Protein AF-A0A9X8DKP3-F1 (afdb_monomer_lite)

Sequence (264 aa):
CVELQYIKSLLVYATPLSSDSGECSPSSCVVLAKSFVLTCKKQCVKAEKLLKQGPKAYKSMARFPKSAVKVINALSPLIERDIADVSDSLTCVHSSLRPLSLSSGHGKRMTLPLSQWKKLFPYFPKPVYGLGLRAVECERCVVTAEEDADAINLQKTHRLLTHASTSTLLDLVHRKHHYPPALFSPEISTFYLVPLKWTKVWRAYTKSKHHLPPGPIVNGALLCARHKRPVVPTSVGLFLSGASTSLTHFAGSIPGHSITYERT

Radius of gyration: 31.42 Å; chains: 1; bounding box: 65×56×83 Å

Organism: Aphanomyces astaci (NCBI:txid112090)

Foldseek 3Di:
DVVLVLLLVLLVQKAFDDPPPPDPQLQWKFKFWQQQSVQSNVLSVVVVVVVVVDVVVVVVQVVPVVCVVVPVVVVVCSQPPRRAQRCPLQDDPVRAGADQVPADDRNTMIMGTPVSVVVCCVSRVDATDSGNDPNDHDPVNVVVVVVVVVVLVVVLVVLLCVQCVDPVSSVCLPDPDNDDPDDPDPPDLDDDDADPVLSVQQSCVSVDSDPDHDDDGPCQNQADPPPRHGDDDVLNVCCSVVVDVDSQPDPDDDVPDDDDDDDD

InterPro domains:
  IPR035927 DUSP-like superfamily [SSF143791] (189-227)

Structure (mmCIF, N/CA/C/O backbone):
data_AF-A0A9X8DKP3-F1
#
_entry.id   AF-A0A9X8DKP3-F1
#
loop_
_atom_site.group_PDB
_atom_site.id
_atom_site.type_symbol
_atom_site.label_atom_id
_atom_site.label_alt_id
_atom_site.label_comp_id
_atom_site.label_asym_id
_atom_site.label_entity_id
_atom_site.label_seq_id
_atom_site.pdbx_PDB_ins_code
_atom_site.Cartn_x
_atom_site.Cartn_y
_atom_site.Cartn_z
_atom_site.occupancy
_atom_site.B_iso_or_equiv
_atom_site.auth_seq_id
_atom_site.auth_comp_id
_atom_site.auth_asym_id
_atom_site.auth_atom_id
_atom_site.pdbx_PDB_model_num
ATOM 1 N N . CYS A 1 1 ? -25.355 -3.701 25.265 1.00 60.25 1 CYS A N 1
ATOM 2 C CA . CYS A 1 1 ? -25.090 -3.184 23.896 1.00 60.25 1 CYS A CA 1
ATOM 3 C C . CYS A 1 1 ? -24.849 -1.672 23.837 1.00 60.25 1 CYS A C 1
ATOM 5 O O . CYS A 1 1 ? -24.251 -1.215 22.870 1.00 60.25 1 CYS A O 1
ATOM 7 N N . VAL A 1 2 ? -25.241 -0.913 24.869 1.00 66.19 2 VAL A N 1
ATOM 8 C CA . VAL A 1 2 ? -24.799 0.481 25.069 1.00 66.19 2 VAL A CA 1
ATOM 9 C C . VAL A 1 2 ? -23.269 0.586 25.004 1.00 66.19 2 VAL A C 1
ATOM 11 O O . VAL A 1 2 ? -22.742 1.463 24.337 1.00 66.19 2 VAL A O 1
ATOM 14 N N . GLU A 1 3 ? -22.554 -0.387 25.574 1.00 72.44 3 GLU A N 1
ATOM 15 C CA . GLU A 1 3 ? -21.085 -0.454 25.538 1.00 72.44 3 GLU A CA 1
ATOM 16 C C . GLU A 1 3 ? -20.501 -0.578 24.123 1.00 72.44 3 GLU A C 1
ATOM 18 O O . GLU A 1 3 ? -19.516 0.076 23.805 1.00 72.44 3 GLU A O 1
ATOM 23 N N . LEU A 1 4 ? -21.124 -1.352 23.228 1.00 73.38 4 LEU A N 1
ATOM 24 C CA . LEU A 1 4 ? -20.655 -1.475 21.841 1.00 73.38 4 LEU A CA 1
ATOM 25 C C . LEU A 1 4 ? -20.909 -0.192 21.040 1.00 73.38 4 LEU A C 1
ATOM 27 O O . LEU A 1 4 ? -20.082 0.197 20.219 1.00 73.38 4 LEU A O 1
ATOM 31 N N . GLN A 1 5 ? -22.019 0.502 21.301 1.00 73.31 5 GLN A N 1
ATOM 32 C CA . GLN A 1 5 ? -22.260 1.833 20.735 1.00 73.31 5 GLN A CA 1
ATOM 33 C C . GLN A 1 5 ? -21.271 2.862 21.289 1.00 73.31 5 GLN A C 1
ATOM 35 O O . GLN A 1 5 ? -20.763 3.693 20.536 1.00 73.31 5 GLN A O 1
ATOM 40 N N . TYR A 1 6 ? -20.938 2.758 22.575 1.00 80.56 6 TYR A N 1
ATOM 41 C CA . TYR A 1 6 ? -19.936 3.590 23.220 1.00 80.56 6 TYR A CA 1
ATOM 42 C C . TYR A 1 6 ? -18.548 3.373 22.600 1.00 80.56 6 TYR A C 1
ATOM 44 O O . TYR A 1 6 ? -17.964 4.326 22.086 1.00 80.56 6 TYR A O 1
ATOM 52 N N . ILE A 1 7 ? -18.073 2.126 22.498 1.00 85.12 7 ILE A N 1
ATOM 53 C CA . ILE A 1 7 ? -16.813 1.767 21.819 1.00 85.12 7 ILE A CA 1
ATOM 54 C C . ILE A 1 7 ? -16.809 2.270 20.372 1.00 85.12 7 ILE A C 1
ATOM 56 O O . ILE A 1 7 ? -15.845 2.897 19.933 1.00 85.12 7 ILE A O 1
ATOM 60 N N . LYS A 1 8 ? -17.901 2.057 19.626 1.00 85.12 8 LYS A N 1
ATOM 61 C CA . LYS A 1 8 ? -18.037 2.555 18.251 1.00 85.12 8 LYS A CA 1
ATOM 62 C C . LYS A 1 8 ? -17.883 4.073 18.188 1.00 85.12 8 LYS A C 1
ATOM 64 O O . LYS A 1 8 ? -17.169 4.544 17.307 1.00 85.12 8 LYS A O 1
ATOM 69 N N . SER A 1 9 ? -18.506 4.813 19.108 1.00 88.38 9 SER A N 1
ATOM 70 C CA . SER A 1 9 ? -18.416 6.278 19.170 1.00 88.38 9 SER A CA 1
ATOM 71 C C . SER A 1 9 ? -16.991 6.763 19.461 1.00 88.38 9 SER A C 1
ATOM 73 O O . SER A 1 9 ? -16.520 7.697 18.818 1.00 88.38 9 SER A O 1
ATOM 75 N N . LEU A 1 10 ? -16.252 6.065 20.329 1.00 90.00 10 LEU A N 1
ATOM 76 C CA . LEU A 1 10 ? -14.847 6.360 20.620 1.00 90.00 10 LEU A CA 1
ATOM 77 C C . LEU A 1 10 ? -13.945 6.089 19.406 1.00 90.00 10 LEU A C 1
ATOM 79 O O . LEU A 1 10 ? -13.070 6.891 19.090 1.00 90.00 10 LEU A O 1
ATOM 83 N N . LEU A 1 11 ? -14.193 5.007 18.664 1.00 89.69 11 LEU A N 1
ATOM 84 C CA . LEU A 1 11 ? -13.421 4.649 17.467 1.00 89.69 11 LEU A CA 1
ATOM 85 C C . LEU A 1 11 ? -13.711 5.541 16.244 1.00 89.69 11 LEU A C 1
ATOM 87 O O . LEU A 1 11 ? -13.022 5.419 15.225 1.00 89.69 11 LEU A O 1
ATOM 91 N N . VAL A 1 12 ? -14.718 6.423 16.285 1.00 90.88 12 VAL A N 1
ATOM 92 C CA . VAL A 1 12 ? -14.933 7.437 15.231 1.00 90.88 12 VAL A CA 1
ATOM 93 C C . VAL A 1 12 ? -13.770 8.426 15.186 1.00 90.88 12 VAL A C 1
ATOM 95 O O . VAL A 1 12 ? -13.380 8.830 14.097 1.00 90.88 12 VAL A O 1
ATOM 98 N N . TYR A 1 13 ? -13.159 8.721 16.334 1.00 90.44 13 TYR A N 1
ATOM 99 C CA . TYR A 1 13 ? -12.009 9.621 16.444 1.00 90.44 13 TYR A CA 1
ATOM 100 C C . TYR A 1 13 ? -10.691 9.008 15.952 1.00 90.44 13 TYR A C 1
ATOM 102 O O . TYR A 1 13 ? -9.661 9.672 16.005 1.00 90.44 13 TYR A O 1
ATOM 110 N N . ALA A 1 14 ? -10.697 7.748 15.504 1.00 90.81 14 ALA A N 1
ATOM 111 C CA . ALA A 1 14 ? -9.509 7.122 14.948 1.00 90.81 14 ALA A CA 1
ATOM 112 C C . ALA A 1 14 ? -9.230 7.654 13.534 1.00 90.81 14 ALA A C 1
ATOM 114 O O . ALA A 1 14 ? -10.032 7.437 12.619 1.00 90.81 14 ALA A O 1
ATOM 115 N N . THR A 1 15 ? -8.074 8.281 13.340 1.00 90.44 15 THR A N 1
ATOM 116 C CA . THR A 1 15 ? -7.652 8.887 12.068 1.00 90.44 15 THR A CA 1
ATOM 117 C C . THR A 1 15 ? -6.504 8.106 11.426 1.00 90.44 15 THR A C 1
ATOM 119 O O . THR A 1 15 ? -5.637 7.621 12.148 1.00 90.44 15 THR A O 1
ATOM 122 N N . PRO A 1 16 ? -6.462 7.939 10.091 1.00 88.56 16 PRO A N 1
ATOM 123 C CA . PRO A 1 16 ? -5.304 7.345 9.426 1.00 88.56 16 PRO A CA 1
ATOM 124 C C . PRO A 1 16 ? -4.048 8.183 9.671 1.00 88.56 16 PRO A C 1
ATOM 126 O O . PRO A 1 16 ? -4.096 9.400 9.520 1.00 88.56 16 PRO A O 1
ATOM 129 N N . LEU A 1 17 ? -2.933 7.534 10.007 1.00 83.50 17 LEU A N 1
ATOM 130 C CA . LEU A 1 17 ? -1.639 8.208 10.077 1.00 83.50 17 LEU A CA 1
ATOM 131 C C . LEU A 1 17 ? -1.048 8.286 8.663 1.00 83.50 17 LEU A C 1
ATOM 133 O O . LEU A 1 17 ? -0.869 7.254 8.010 1.00 83.50 17 LEU A O 1
ATOM 137 N N . SER A 1 18 ? -0.788 9.498 8.182 1.00 70.56 18 SER A N 1
ATOM 138 C CA . SER A 1 18 ? -0.123 9.755 6.899 1.00 70.56 18 SER A CA 1
ATOM 139 C C . SER A 1 18 ? 1.385 9.912 7.078 1.00 70.56 18 SER A C 1
ATOM 141 O O . SER A 1 18 ? 1.848 10.288 8.148 1.00 70.56 18 SER A O 1
ATOM 143 N N . SER A 1 19 ? 2.154 9.662 6.019 1.00 59.22 19 SER A N 1
ATOM 144 C CA . SER A 1 19 ? 3.609 9.873 6.020 1.00 59.22 19 SER A CA 1
ATOM 145 C C . SER A 1 19 ? 4.010 11.333 6.258 1.00 59.22 19 SER A C 1
ATOM 147 O O . SER A 1 19 ? 5.078 11.573 6.802 1.00 59.22 19 SER A O 1
ATOM 149 N N . ASP A 1 20 ? 3.128 12.281 5.924 1.00 51.22 20 ASP A N 1
ATOM 150 C CA . ASP A 1 20 ? 3.372 13.726 6.060 1.00 51.22 20 ASP A CA 1
ATOM 151 C C . ASP A 1 20 ? 2.885 14.308 7.396 1.00 51.22 20 ASP A C 1
ATOM 153 O O . ASP A 1 20 ? 3.129 15.474 7.704 1.00 51.22 20 ASP A O 1
ATOM 157 N N . SER A 1 21 ? 2.166 13.523 8.204 1.00 50.25 21 SER A N 1
ATOM 158 C CA . SER A 1 21 ? 1.746 13.974 9.530 1.00 50.25 21 SER A CA 1
ATOM 159 C C . SER A 1 21 ? 2.888 13.723 10.500 1.00 50.25 21 SER A C 1
ATOM 161 O O . SER A 1 21 ? 3.162 12.566 10.823 1.00 50.25 21 SER A O 1
ATOM 163 N N . GLY A 1 22 ? 3.536 14.814 10.921 1.00 49.78 22 GLY A N 1
ATOM 164 C CA . GLY A 1 22 ? 4.603 14.824 11.917 1.00 49.78 22 GLY A CA 1
ATOM 165 C C . GLY A 1 22 ? 4.298 13.910 13.100 1.00 49.78 22 GLY A C 1
ATOM 166 O O . GLY A 1 22 ? 3.136 13.716 13.470 1.00 49.78 22 GLY A O 1
ATOM 167 N N . GLU A 1 23 ? 5.365 13.311 13.626 1.00 53.41 23 GLU A N 1
ATOM 168 C CA . GLU A 1 23 ? 5.363 12.294 14.674 1.00 53.41 23 GLU A CA 1
ATOM 169 C C . GLU A 1 23 ? 4.221 12.488 15.677 1.00 53.41 23 GLU A C 1
ATOM 171 O O . GLU A 1 23 ? 4.062 13.548 16.287 1.00 53.41 23 GLU A O 1
ATOM 176 N N . CYS A 1 24 ? 3.397 11.450 15.837 1.00 54.47 24 CYS A N 1
ATOM 177 C CA . CYS A 1 24 ? 2.331 11.470 16.825 1.00 54.47 24 CYS A CA 1
ATOM 178 C C . CYS A 1 24 ? 2.991 11.584 18.201 1.00 54.47 24 CYS A C 1
ATOM 180 O O . CYS A 1 24 ? 3.587 10.617 18.680 1.00 54.47 24 CYS A O 1
ATOM 182 N N . SER A 1 25 ? 2.939 12.778 18.798 1.00 60.28 25 SER A N 1
ATOM 183 C CA . SER A 1 25 ? 3.563 13.014 20.094 1.00 60.28 25 SER A CA 1
ATOM 184 C C . SER A 1 25 ? 3.013 11.999 21.103 1.00 60.28 25 SER A C 1
ATOM 186 O O . SER A 1 25 ? 1.789 11.895 21.258 1.00 60.28 25 SER A O 1
ATOM 188 N N . PRO A 1 26 ? 3.878 11.249 21.810 1.00 60.34 26 PRO A N 1
ATOM 189 C CA . PRO A 1 26 ? 3.448 10.191 22.724 1.00 60.34 26 PRO A CA 1
ATOM 190 C C . PRO A 1 26 ? 2.578 10.716 23.879 1.00 60.34 26 PRO A C 1
ATOM 192 O O . PRO A 1 26 ? 1.926 9.943 24.571 1.00 60.34 26 PRO A O 1
ATOM 195 N N . SER A 1 27 ? 2.521 12.035 24.093 1.00 65.38 27 SER A N 1
ATOM 196 C CA . SER A 1 27 ? 1.677 12.657 25.114 1.00 65.38 27 SER A CA 1
ATOM 197 C C . SER A 1 27 ? 0.230 12.929 24.675 1.00 65.38 27 SER A C 1
ATOM 199 O O . SER A 1 27 ? -0.610 13.196 25.537 1.00 65.38 27 SER A O 1
ATOM 201 N N . SER A 1 28 ? -0.105 12.853 23.380 1.00 80.00 28 SER A N 1
ATOM 202 C CA . SER A 1 28 ? -1.425 13.269 22.868 1.00 80.00 28 SER A CA 1
ATOM 203 C C . SER A 1 28 ? -2.245 12.152 22.213 1.00 80.00 28 SER A C 1
ATOM 205 O O . SER A 1 28 ? -3.479 12.243 22.166 1.00 80.00 28 SER A O 1
ATOM 207 N N . CYS A 1 29 ? -1.609 11.072 21.758 1.00 87.06 29 CYS A N 1
ATOM 208 C CA . CYS A 1 29 ? -2.248 10.027 20.960 1.00 87.06 29 CYS A CA 1
ATOM 209 C C . CYS A 1 29 ? -1.628 8.639 21.170 1.00 87.06 29 CYS A C 1
ATOM 211 O O . CYS A 1 29 ? -0.482 8.495 21.586 1.00 87.06 29 CYS A O 1
ATOM 213 N N . VAL A 1 30 ? -2.397 7.608 20.820 1.00 89.25 30 VAL A N 1
ATOM 214 C CA . VAL A 1 30 ? -1.927 6.222 20.702 1.00 89.25 30 VAL A CA 1
ATOM 215 C C . VAL A 1 30 ? -1.986 5.760 19.252 1.00 89.25 30 VAL A C 1
ATOM 217 O O . VAL A 1 30 ? -2.840 6.208 18.482 1.00 89.25 30 VAL A O 1
ATOM 220 N N . VAL A 1 31 ? -1.093 4.845 18.888 1.00 89.19 31 VAL A N 1
ATOM 221 C CA . VAL A 1 31 ? -1.012 4.232 17.560 1.00 89.19 31 VAL A CA 1
ATOM 222 C C . VAL A 1 31 ? -1.651 2.847 17.604 1.00 89.19 31 VAL A C 1
ATOM 224 O O . VAL A 1 31 ? -1.328 2.023 18.455 1.00 89.19 31 VAL A O 1
ATOM 227 N N . LEU A 1 32 ? -2.559 2.599 16.663 1.00 88.44 32 LEU A N 1
ATOM 228 C CA . LEU A 1 32 ? -3.380 1.397 16.567 1.00 88.44 32 LEU A CA 1
ATOM 229 C C . LEU A 1 32 ? -3.293 0.800 15.162 1.00 88.44 32 LEU A C 1
ATOM 231 O O . LEU A 1 32 ? -3.134 1.518 14.167 1.00 88.44 32 LEU A O 1
ATOM 235 N N . ALA A 1 33 ? -3.466 -0.515 15.062 1.00 88.62 33 ALA A N 1
ATOM 236 C CA . ALA A 1 33 ? -3.603 -1.172 13.773 1.00 88.62 33 ALA A CA 1
ATOM 237 C C . ALA A 1 33 ? -4.912 -0.755 13.089 1.00 88.62 33 ALA A C 1
ATOM 239 O O . ALA A 1 33 ? -5.984 -0.724 13.704 1.00 88.62 33 ALA A O 1
ATOM 240 N N . LYS A 1 34 ? -4.873 -0.492 11.778 1.00 89.25 34 LYS A N 1
ATOM 241 C CA . LYS A 1 34 ? -6.103 -0.275 11.003 1.00 89.25 34 LYS A CA 1
ATOM 242 C C . LYS A 1 34 ? -7.017 -1.501 11.057 1.00 89.25 34 LYS A C 1
ATOM 244 O O . LYS A 1 34 ? -8.236 -1.342 11.128 1.00 89.25 34 LYS A O 1
ATOM 249 N N . SER A 1 35 ? -6.450 -2.709 11.045 1.00 87.12 35 SER A N 1
ATOM 250 C CA . SER A 1 35 ? -7.180 -3.970 11.235 1.00 87.12 35 SER A CA 1
ATOM 251 C C . SER A 1 35 ? -7.984 -3.986 12.535 1.00 87.12 35 SER A C 1
ATOM 253 O O . SER A 1 35 ? -9.178 -4.282 12.480 1.00 87.12 35 SER A O 1
ATOM 255 N N . PHE A 1 36 ? -7.382 -3.601 13.663 1.00 88.44 36 PHE A N 1
ATOM 256 C CA . PHE A 1 36 ? -8.055 -3.504 14.960 1.00 88.44 36 PHE A CA 1
ATOM 257 C C . PHE A 1 36 ? -9.268 -2.572 14.884 1.00 88.44 36 PHE A C 1
ATOM 259 O O . PHE A 1 36 ? -10.400 -2.998 15.118 1.00 88.44 36 PHE A O 1
ATOM 266 N N . VAL A 1 37 ? -9.066 -1.321 14.450 1.00 88.88 37 VAL A N 1
ATOM 267 C CA . VAL A 1 37 ? -10.141 -0.312 14.389 1.00 88.88 37 VAL A CA 1
ATOM 268 C C . VAL A 1 37 ? -11.292 -0.776 13.492 1.00 88.88 37 VAL A C 1
ATOM 270 O O . VAL A 1 37 ? -12.464 -0.668 13.864 1.00 88.88 37 VAL A O 1
ATOM 273 N N . LEU A 1 38 ? -10.976 -1.301 12.304 1.00 88.56 38 LEU A N 1
ATOM 274 C CA . LEU A 1 38 ? -11.988 -1.774 11.361 1.00 88.56 38 LEU A CA 1
ATOM 275 C C . LEU A 1 38 ? -12.744 -2.987 11.891 1.00 88.56 38 LEU A C 1
ATOM 277 O O . LEU A 1 38 ? -13.961 -3.075 11.717 1.00 88.56 38 LEU A O 1
ATOM 281 N N . THR A 1 39 ? -12.046 -3.910 12.544 1.00 85.69 39 THR A N 1
ATOM 282 C CA . THR A 1 39 ? -12.669 -5.130 13.044 1.00 85.69 39 THR A CA 1
ATOM 283 C C . THR A 1 39 ? -13.557 -4.835 14.243 1.00 85.69 39 THR A C 1
ATOM 285 O O . THR A 1 39 ? -14.709 -5.268 14.246 1.00 85.69 39 THR A O 1
ATOM 288 N N . CYS A 1 40 ? -13.121 -3.975 15.168 1.00 84.62 40 CYS A N 1
ATOM 289 C CA . CYS A 1 40 ? -13.966 -3.457 16.244 1.00 84.62 40 CYS A CA 1
ATOM 290 C C . CYS A 1 40 ? -15.226 -2.768 15.702 1.00 84.62 40 CYS A C 1
ATOM 292 O O . CYS A 1 40 ? -16.341 -3.104 16.108 1.00 84.62 40 CYS A O 1
ATOM 294 N N . LYS A 1 41 ? -15.091 -1.865 14.716 1.00 87.06 41 LYS A N 1
ATOM 295 C CA . LYS A 1 41 ? -16.248 -1.214 14.070 1.00 87.06 41 LYS A CA 1
ATOM 296 C C . LYS A 1 41 ? -17.190 -2.236 13.425 1.00 87.06 41 LYS A C 1
ATOM 298 O O . LYS A 1 41 ? -18.407 -2.131 13.581 1.00 87.06 41 LYS A O 1
ATOM 303 N N . LYS A 1 42 ? -16.650 -3.248 12.738 1.00 85.75 42 LYS A N 1
ATOM 304 C CA . LYS A 1 42 ? -17.432 -4.327 12.113 1.00 85.75 42 LYS A CA 1
ATOM 305 C C . LYS A 1 42 ? -18.209 -5.139 13.150 1.00 85.75 42 LYS A C 1
ATOM 307 O O . LYS A 1 42 ? -19.377 -5.441 12.911 1.00 85.75 42 LYS A O 1
ATOM 312 N N . GLN A 1 43 ? -17.597 -5.462 14.288 1.00 78.75 43 GLN A N 1
ATOM 313 C CA . GLN A 1 43 ? -18.269 -6.179 15.374 1.00 78.75 43 GLN A CA 1
ATOM 314 C C . GLN A 1 43 ? -19.376 -5.336 16.019 1.00 78.75 43 GLN A C 1
ATOM 316 O O . GLN A 1 43 ? -20.485 -5.837 16.207 1.00 78.75 43 GLN A O 1
ATOM 321 N N . CYS A 1 44 ? -19.149 -4.035 16.226 1.00 81.56 44 CYS A N 1
ATOM 322 C CA . CYS A 1 44 ? -20.193 -3.124 16.705 1.00 81.56 44 CYS A CA 1
ATOM 323 C C . CYS A 1 44 ? -21.403 -3.092 15.751 1.00 81.56 44 CYS A C 1
ATOM 325 O O . CYS A 1 44 ? -22.547 -3.197 16.187 1.00 81.56 44 CYS A O 1
ATOM 327 N N . VAL A 1 45 ? -21.166 -3.022 14.435 1.00 82.25 45 VAL A N 1
ATOM 328 C CA . VAL A 1 45 ? -22.239 -3.042 13.421 1.00 82.25 45 VAL A CA 1
ATOM 329 C C . VAL A 1 45 ? -22.980 -4.383 13.389 1.00 82.25 45 VAL A C 1
ATOM 331 O O . VAL A 1 45 ? -24.202 -4.404 13.243 1.00 82.25 45 VAL A O 1
ATOM 334 N N . LYS A 1 46 ? -22.274 -5.514 13.520 1.00 77.06 46 LYS A N 1
ATOM 335 C CA . LYS A 1 46 ? -22.911 -6.840 13.609 1.00 77.06 46 LYS A CA 1
ATOM 336 C C . LYS A 1 46 ? -23.832 -6.927 14.828 1.00 77.06 46 LYS A C 1
ATOM 338 O O . LYS A 1 46 ? -24.976 -7.351 14.684 1.00 77.06 46 LYS A O 1
ATOM 343 N N . ALA A 1 47 ? -23.364 -6.482 15.993 1.00 72.44 47 ALA A N 1
ATOM 344 C CA . ALA A 1 47 ? -24.161 -6.480 17.214 1.00 72.44 47 ALA A CA 1
ATOM 345 C C . ALA A 1 47 ? -25.399 -5.573 17.103 1.00 72.44 47 ALA A C 1
ATOM 347 O O . ALA A 1 47 ? -26.495 -5.988 17.471 1.00 72.44 47 ALA A O 1
ATOM 348 N N . GLU A 1 48 ? -25.263 -4.378 16.514 1.00 75.69 48 GLU A N 1
ATOM 349 C CA . GLU A 1 48 ? -26.402 -3.490 16.232 1.00 75.69 48 GLU A CA 1
ATOM 350 C C . GLU A 1 48 ? -27.447 -4.158 15.326 1.00 75.69 48 GLU A C 1
ATOM 352 O O . GLU A 1 48 ? -28.648 -4.041 15.574 1.00 75.69 48 GLU A O 1
ATOM 357 N N . LYS A 1 49 ? -27.013 -4.872 14.278 1.00 76.50 49 LYS A N 1
ATOM 358 C CA . LYS A 1 49 ? -27.924 -5.604 13.383 1.00 76.50 49 LYS A CA 1
ATOM 359 C C . LYS A 1 49 ? -28.676 -6.709 14.121 1.00 76.50 49 LYS A C 1
ATOM 361 O O . LYS A 1 49 ? -29.885 -6.822 13.940 1.00 76.50 49 LYS A O 1
ATOM 366 N N . LEU A 1 50 ? -27.984 -7.479 14.961 1.00 68.75 50 LEU A N 1
ATOM 367 C CA . LEU A 1 50 ? -28.601 -8.538 15.764 1.00 68.75 50 LEU A CA 1
ATOM 368 C C . LEU A 1 50 ? -29.643 -7.978 16.737 1.00 68.75 50 LEU A C 1
ATOM 370 O O . LEU A 1 50 ? -30.728 -8.538 16.860 1.00 68.75 50 LEU A O 1
ATOM 374 N N . LEU A 1 51 ? -29.366 -6.837 17.373 1.00 67.12 51 LEU A N 1
ATOM 375 C CA . LEU A 1 51 ? -30.345 -6.196 18.248 1.00 67.12 51 LEU A CA 1
ATOM 376 C C . LEU A 1 51 ? -31.591 -5.704 17.511 1.00 67.12 51 LEU A C 1
ATOM 378 O O . LEU A 1 51 ? -32.702 -5.866 18.013 1.00 67.12 51 LEU A O 1
ATOM 382 N N . LYS A 1 52 ? -31.421 -5.108 16.324 1.00 71.31 52 LYS A N 1
ATOM 383 C CA . LYS A 1 52 ? -32.539 -4.583 15.523 1.00 71.31 52 LYS A CA 1
ATOM 384 C C . LYS A 1 52 ? -33.510 -5.670 15.057 1.00 71.31 52 LYS A C 1
ATOM 386 O O . LYS A 1 52 ? -34.673 -5.371 14.819 1.00 71.31 52 LYS A O 1
ATOM 391 N N . GLN A 1 53 ? -33.061 -6.922 14.956 1.00 68.25 53 GLN A N 1
ATOM 392 C CA . GLN A 1 53 ? -33.920 -8.065 14.621 1.00 68.25 53 GLN A CA 1
ATOM 393 C C . GLN A 1 53 ? -34.894 -8.441 15.759 1.00 68.25 53 GLN A C 1
ATOM 395 O O . GLN A 1 53 ? -35.865 -9.167 15.535 1.00 68.25 53 GLN A O 1
ATOM 400 N N . GLY A 1 54 ? -34.682 -7.904 16.966 1.00 61.56 54 GLY A N 1
ATOM 401 C CA . GLY A 1 54 ? -35.590 -8.009 18.103 1.00 61.56 54 GLY A CA 1
ATOM 402 C C . GLY A 1 54 ? -35.720 -9.419 18.709 1.00 61.56 54 GLY A C 1
ATOM 403 O O . GLY A 1 54 ? -35.187 -10.406 18.194 1.00 61.56 54 GLY A O 1
ATOM 404 N N . PRO A 1 55 ? -36.481 -9.561 19.813 1.00 61.72 55 PRO A N 1
ATOM 405 C CA . PRO A 1 55 ? -36.615 -10.828 20.541 1.00 61.72 55 PRO A CA 1
ATOM 406 C C . PRO A 1 55 ? -37.292 -11.950 19.738 1.00 61.72 55 PRO A C 1
ATOM 408 O O . PRO A 1 55 ? -37.095 -13.130 20.027 1.00 61.72 55 PRO A O 1
ATOM 411 N N . LYS A 1 56 ? -38.114 -11.607 18.734 1.00 56.75 56 LYS A N 1
ATOM 412 C CA . LYS A 1 56 ? -38.856 -12.581 17.913 1.00 56.75 56 LYS A CA 1
ATOM 413 C C . LYS A 1 56 ? -37.937 -13.357 16.960 1.00 56.75 56 LYS A C 1
ATOM 415 O O . LYS A 1 56 ? -38.092 -14.572 16.852 1.00 56.75 56 LYS A O 1
ATOM 420 N N . ALA A 1 57 ? -36.945 -12.702 16.351 1.00 57.19 57 ALA A N 1
ATOM 421 C CA . ALA A 1 57 ? -35.933 -13.376 15.534 1.00 57.19 57 ALA A CA 1
ATOM 422 C C . ALA A 1 57 ? -35.062 -14.314 16.389 1.00 57.19 57 ALA A C 1
ATOM 424 O O . ALA A 1 57 ? -34.852 -15.471 16.022 1.00 57.19 57 ALA A O 1
ATOM 425 N N . TYR A 1 58 ? -34.678 -13.864 17.588 1.00 53.97 58 TYR A N 1
ATOM 426 C CA . TYR A 1 58 ? -33.934 -14.660 18.570 1.00 53.97 58 TYR A CA 1
ATOM 427 C C . TYR A 1 58 ? -34.702 -15.920 19.016 1.00 53.97 58 TYR A C 1
ATOM 429 O O . TYR A 1 58 ? -34.161 -17.025 19.002 1.00 53.97 58 TYR A O 1
ATOM 437 N N . LYS A 1 59 ? -35.999 -15.784 19.339 1.00 52.88 59 LYS A N 1
ATOM 438 C CA . LYS A 1 59 ? -36.879 -16.917 19.688 1.00 52.88 59 LYS A CA 1
ATOM 439 C C . LYS A 1 59 ? -37.088 -17.896 18.523 1.00 52.88 59 LYS A C 1
ATOM 441 O O . LYS A 1 59 ? -37.208 -19.093 18.768 1.00 52.88 59 LYS A O 1
ATOM 446 N N . SER A 1 60 ? -37.105 -17.420 17.273 1.00 53.91 60 SER A N 1
ATOM 447 C CA . SER A 1 60 ? -37.209 -18.290 16.088 1.00 53.91 60 SER A CA 1
ATOM 448 C C . SER A 1 60 ? -35.949 -19.138 15.867 1.00 53.91 60 SER A C 1
ATOM 450 O O . SER A 1 60 ? -36.055 -20.314 15.536 1.00 53.91 60 SER A O 1
ATOM 452 N N . MET A 1 61 ? -34.765 -18.586 16.151 1.00 50.12 61 MET A N 1
ATOM 453 C CA . MET A 1 61 ? -33.480 -19.288 16.048 1.00 50.12 61 MET A CA 1
ATOM 454 C C . MET A 1 61 ? -33.245 -20.292 17.188 1.00 50.12 61 MET A C 1
ATOM 456 O O . MET A 1 61 ? -32.549 -21.288 16.994 1.00 50.12 61 MET A O 1
ATOM 460 N N . ALA A 1 62 ? -33.839 -20.054 18.362 1.00 51.38 62 ALA A N 1
ATOM 461 C CA . ALA A 1 62 ? -33.775 -20.955 19.514 1.00 51.38 62 ALA A CA 1
ATOM 462 C C . ALA A 1 62 ? -34.656 -22.214 19.361 1.00 51.38 62 ALA A C 1
ATOM 464 O O . ALA A 1 62 ? -34.337 -23.249 19.938 1.00 51.38 62 ALA A O 1
ATOM 465 N N . ARG A 1 63 ? -35.735 -22.156 18.561 1.00 48.88 63 ARG A N 1
ATOM 466 C CA . ARG A 1 63 ? -36.624 -23.308 18.286 1.00 48.88 63 ARG A CA 1
ATOM 467 C C . ARG A 1 63 ? -36.018 -24.361 17.349 1.00 48.88 63 ARG A C 1
ATOM 469 O O . ARG A 1 63 ? -36.560 -25.457 17.260 1.00 48.88 63 ARG A O 1
ATOM 476 N N . PHE A 1 64 ? -34.895 -24.066 16.693 1.00 50.34 64 PHE A N 1
ATOM 477 C CA . PHE A 1 64 ? -34.141 -25.027 15.886 1.00 50.34 64 PHE A CA 1
ATOM 478 C C . PHE A 1 64 ? -32.819 -25.370 16.602 1.00 50.34 64 PHE A C 1
ATOM 480 O O . PHE A 1 64 ? -31.839 -24.629 16.500 1.00 50.34 64 PHE A O 1
ATOM 487 N N . PRO A 1 65 ? -32.748 -26.489 17.350 1.00 45.66 65 PRO A N 1
ATOM 488 C CA . PRO A 1 65 ? -31.653 -26.754 18.288 1.00 45.66 65 PRO A CA 1
ATOM 489 C C . PRO A 1 65 ? -30.282 -26.976 17.627 1.00 45.66 65 PRO A C 1
ATOM 491 O O . PRO A 1 65 ? -29.260 -26.855 18.297 1.00 45.66 65 PRO A O 1
ATOM 494 N N . LYS A 1 66 ? -30.210 -27.177 16.302 1.00 47.34 66 LYS A N 1
ATOM 495 C CA . LYS A 1 66 ? -28.929 -27.218 15.567 1.00 47.34 66 LYS A CA 1
ATOM 496 C C . LYS A 1 66 ? -28.238 -25.844 15.451 1.00 47.34 66 LYS A C 1
ATOM 498 O O . LYS A 1 66 ? -27.062 -25.789 15.100 1.00 47.34 66 LYS A O 1
ATOM 503 N N . SER A 1 67 ? -28.925 -24.738 15.769 1.00 50.22 67 SER A N 1
ATOM 504 C CA . SER A 1 67 ? -28.359 -23.377 15.784 1.00 50.22 67 SER A CA 1
ATOM 505 C C . SER A 1 67 ? -28.306 -22.714 17.161 1.00 50.22 67 SER A C 1
ATOM 507 O O . SER A 1 67 ? -27.671 -21.671 17.283 1.00 50.22 67 SER A O 1
ATOM 509 N N . ALA A 1 68 ? -28.904 -23.288 18.209 1.00 44.50 68 ALA A N 1
ATOM 510 C CA . ALA A 1 68 ? -28.925 -22.670 19.543 1.00 44.50 68 ALA A CA 1
ATOM 511 C C . ALA A 1 68 ? -27.519 -22.558 20.170 1.00 44.50 68 ALA A C 1
ATOM 513 O O . ALA A 1 68 ? -27.192 -21.538 20.779 1.00 44.50 68 ALA A O 1
ATOM 514 N N . VAL A 1 69 ? -26.636 -23.526 19.886 1.00 45.03 69 VAL A N 1
ATOM 515 C CA . VAL A 1 69 ? -25.204 -23.453 20.233 1.00 45.03 69 VAL A CA 1
ATOM 516 C C . VAL A 1 69 ? -24.527 -22.250 19.561 1.00 45.03 69 VAL A C 1
ATOM 518 O O . VAL A 1 69 ? -23.605 -21.688 20.130 1.00 45.03 69 VAL A O 1
ATOM 521 N N . LYS A 1 70 ? -25.015 -21.762 18.409 1.00 49.22 70 LYS A N 1
ATOM 522 C CA . LYS A 1 70 ? -24.460 -20.580 17.723 1.00 49.22 70 LYS A CA 1
ATOM 523 C C . LYS A 1 70 ? -24.910 -19.244 18.300 1.00 49.22 70 LYS A C 1
ATOM 525 O O . LYS A 1 70 ? -24.312 -18.257 17.919 1.00 49.22 70 LYS A O 1
ATOM 530 N N . VAL A 1 71 ? -25.929 -19.164 19.157 1.00 44.25 71 VAL A N 1
ATOM 531 C CA . VAL A 1 71 ? -26.467 -17.863 19.606 1.00 44.25 71 VAL A CA 1
ATOM 532 C C . VAL A 1 71 ? -25.809 -17.388 20.899 1.00 44.25 71 VAL A C 1
ATOM 534 O O . VAL A 1 71 ? -25.374 -16.241 20.985 1.00 44.25 71 VAL A O 1
ATOM 537 N N . ILE A 1 72 ? -25.613 -18.293 21.858 1.00 41.41 72 ILE A N 1
ATOM 538 C CA . ILE A 1 72 ? -24.734 -18.034 23.007 1.00 41.41 72 ILE A CA 1
ATOM 539 C C . ILE A 1 72 ? -23.276 -17.952 22.509 1.00 41.41 72 ILE A C 1
ATOM 541 O O . ILE A 1 72 ? 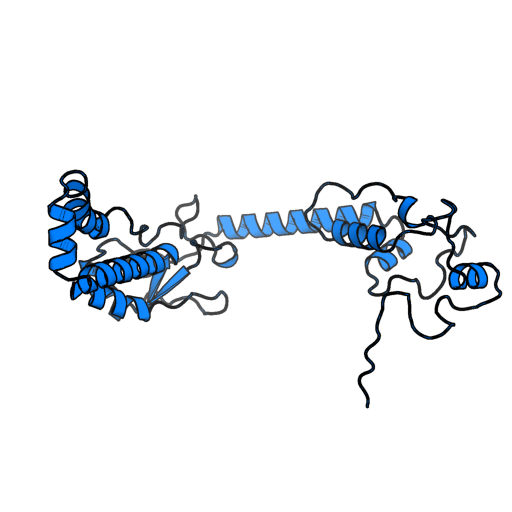-22.578 -16.992 22.833 1.00 41.41 72 ILE A O 1
ATOM 545 N N . ASN A 1 73 ? -22.881 -18.796 21.540 1.00 43.66 73 ASN A N 1
ATOM 546 C CA . ASN A 1 73 ? -21.649 -18.602 20.758 1.00 43.66 73 ASN A CA 1
ATOM 547 C C . ASN A 1 73 ? -21.742 -17.503 19.675 1.00 43.66 73 ASN A C 1
ATOM 549 O O . ASN A 1 73 ? -20.849 -17.446 18.845 1.00 43.66 73 ASN A O 1
ATOM 553 N N . ALA A 1 74 ? -22.762 -16.637 19.620 1.00 44.78 74 ALA A N 1
ATOM 554 C CA . ALA A 1 74 ? -22.751 -15.427 18.770 1.00 44.78 74 ALA A CA 1
ATOM 555 C C . ALA A 1 74 ? -22.465 -14.176 19.600 1.00 44.78 74 ALA A C 1
ATOM 557 O O . ALA A 1 74 ? -21.966 -13.186 19.069 1.00 44.78 74 ALA A O 1
ATOM 558 N N . LEU A 1 75 ? -22.748 -14.237 20.903 1.00 43.16 75 LEU A N 1
ATOM 559 C CA . LEU A 1 75 ? -22.389 -13.209 21.873 1.00 43.16 75 LEU A CA 1
ATOM 560 C C . LEU A 1 75 ? -20.995 -13.453 22.468 1.00 43.16 75 LEU A C 1
ATOM 562 O O . LEU A 1 75 ? -20.260 -12.497 22.682 1.00 43.16 75 LEU A O 1
ATOM 566 N N . SER A 1 76 ? -20.587 -14.715 22.633 1.00 44.06 76 SER A N 1
ATOM 567 C CA . SER A 1 76 ? -19.255 -15.084 23.139 1.00 44.06 76 SER A CA 1
ATOM 568 C C . SER A 1 76 ? -18.055 -14.734 22.220 1.00 44.06 76 SER A C 1
ATOM 570 O O . SER A 1 76 ? -17.010 -14.366 22.749 1.00 44.06 76 SER A O 1
ATOM 572 N N . PRO A 1 77 ? -18.128 -14.775 20.868 1.00 47.25 77 PRO A N 1
ATOM 573 C CA . PRO A 1 77 ? -16.997 -14.439 19.988 1.00 47.25 77 PRO A CA 1
ATOM 574 C C . PRO A 1 77 ? -16.842 -12.939 19.730 1.00 47.25 77 PRO A C 1
ATOM 576 O O . PRO A 1 77 ? -15.798 -12.522 19.231 1.00 47.25 77 PRO A O 1
ATOM 579 N N . LEU A 1 78 ? -17.856 -12.130 20.067 1.00 46.69 78 LEU A N 1
ATOM 580 C CA . LEU A 1 78 ? -17.755 -10.668 20.043 1.00 46.69 78 LEU A CA 1
ATOM 581 C C . LEU A 1 78 ? -16.761 -10.146 21.091 1.00 46.69 78 LEU A C 1
ATOM 583 O O . LEU A 1 78 ? -16.333 -9.001 20.971 1.00 46.69 78 LEU A O 1
ATOM 587 N N . ILE A 1 79 ? -16.403 -10.970 22.084 1.00 50.59 79 ILE A N 1
ATOM 588 C CA . ILE A 1 79 ? -15.577 -10.563 23.221 1.00 50.59 79 ILE A CA 1
ATOM 589 C C . ILE A 1 79 ? -14.090 -10.922 23.029 1.00 50.59 79 ILE A C 1
ATOM 591 O O . ILE A 1 79 ? -13.258 -10.134 23.458 1.00 50.59 79 ILE A O 1
ATOM 595 N N . GLU A 1 80 ? -13.708 -11.998 22.317 1.00 49.81 80 GLU A N 1
ATOM 596 C CA . GLU A 1 80 ? -12.286 -12.428 22.342 1.00 49.81 80 GLU A CA 1
ATOM 597 C C . GLU A 1 80 ? -11.645 -12.957 21.046 1.00 49.81 80 GLU A C 1
ATOM 599 O O . GLU A 1 80 ? -10.421 -12.929 20.953 1.00 49.81 80 GLU A O 1
ATOM 604 N N . ARG A 1 81 ? -12.389 -13.440 20.035 1.00 49.50 81 ARG A N 1
ATOM 605 C CA . ARG A 1 81 ? -11.758 -14.193 18.919 1.00 49.50 81 ARG A CA 1
ATOM 606 C C . ARG A 1 81 ? -11.712 -13.509 17.560 1.00 49.50 81 ARG A C 1
ATOM 608 O O . ARG A 1 81 ? -10.870 -13.871 16.746 1.00 49.50 81 ARG A O 1
ATOM 615 N N . ASP A 1 82 ? -12.572 -12.526 17.316 1.00 57.12 82 ASP A N 1
ATOM 616 C CA . ASP A 1 82 ? -12.608 -11.852 16.015 1.00 57.12 82 ASP A CA 1
ATOM 617 C C . ASP A 1 82 ? -11.872 -10.509 16.001 1.00 57.12 82 ASP A C 1
ATOM 619 O O . ASP A 1 82 ? -11.599 -9.999 14.921 1.00 57.12 82 ASP A O 1
ATOM 623 N N . ILE A 1 83 ? -11.621 -9.879 17.150 1.00 63.59 83 ILE A N 1
ATOM 624 C CA . ILE A 1 83 ? -10.951 -8.577 17.189 1.00 63.59 83 ILE A CA 1
ATOM 625 C C . ILE A 1 83 ? -9.450 -8.828 17.052 1.00 63.59 83 ILE A C 1
ATOM 627 O O . ILE A 1 83 ? -8.841 -9.410 17.945 1.00 63.59 83 ILE A O 1
ATOM 631 N N . ALA A 1 84 ? -8.872 -8.404 15.922 1.00 62.56 84 ALA A N 1
ATOM 632 C CA . ALA A 1 84 ? -7.421 -8.400 15.736 1.00 62.56 84 ALA A CA 1
ATOM 633 C C . ALA A 1 84 ? -6.754 -7.702 16.927 1.00 62.56 84 ALA A C 1
ATOM 635 O O . ALA A 1 84 ? -7.313 -6.729 17.432 1.00 62.56 84 ALA A O 1
ATOM 636 N N . ASP A 1 85 ? -5.587 -8.172 17.374 1.00 77.06 85 ASP A N 1
ATOM 637 C CA . ASP A 1 85 ? -4.889 -7.503 18.475 1.00 77.06 85 ASP A CA 1
ATOM 638 C C . ASP A 1 85 ? -4.660 -6.023 18.120 1.00 77.06 85 ASP A C 1
ATOM 640 O O . ASP A 1 85 ? -4.496 -5.655 16.954 1.00 77.06 85 ASP A O 1
ATOM 644 N N . VAL A 1 86 ? -4.647 -5.163 19.134 1.00 73.44 86 VAL A N 1
ATOM 645 C CA . VAL A 1 86 ? -4.493 -3.712 18.992 1.00 73.44 86 VAL A CA 1
ATOM 646 C C . VAL A 1 86 ? -3.236 -3.361 18.191 1.00 73.44 86 VAL A C 1
ATOM 648 O O . VAL A 1 86 ? -3.232 -2.406 17.406 1.00 73.44 86 VAL A O 1
ATOM 651 N N . SER A 1 87 ? -2.195 -4.176 18.374 1.00 72.81 87 SER A N 1
ATOM 652 C CA . SER A 1 87 ? -0.892 -4.053 17.719 1.00 72.81 87 SER A CA 1
ATOM 653 C C . SER A 1 87 ? -0.672 -5.058 16.584 1.00 72.81 87 SER A C 1
ATOM 655 O O . SER A 1 87 ? 0.408 -5.074 15.990 1.00 72.81 87 SER A O 1
ATOM 657 N N . ASP A 1 88 ? -1.661 -5.899 16.271 1.00 74.62 88 ASP A N 1
ATOM 658 C CA . ASP A 1 88 ? -1.512 -6.913 15.232 1.00 74.62 88 ASP A CA 1
ATOM 659 C C . ASP A 1 88 ? -1.240 -6.247 13.878 1.00 74.62 88 ASP A C 1
ATOM 661 O O . ASP A 1 88 ? -1.847 -5.237 13.523 1.00 74.62 88 ASP A O 1
ATOM 665 N N . SER A 1 89 ? -0.315 -6.807 13.102 1.00 78.56 89 SER A N 1
ATOM 666 C CA . SER A 1 89 ? 0.141 -6.254 11.816 1.00 78.56 89 SER A CA 1
ATOM 667 C C . SER A 1 89 ? 0.863 -4.890 11.859 1.00 78.56 89 SER A C 1
ATOM 669 O O . SER A 1 89 ? 1.231 -4.391 10.793 1.00 78.56 89 SER A O 1
ATOM 671 N N . LEU A 1 90 ? 1.102 -4.284 13.034 1.00 86.75 90 LEU A N 1
ATOM 672 C CA . LEU A 1 90 ? 1.916 -3.060 13.156 1.00 86.75 90 LEU A CA 1
ATOM 673 C C . LEU A 1 90 ? 3.413 -3.335 13.263 1.00 86.75 90 LEU A C 1
ATOM 675 O O . LEU A 1 90 ? 4.232 -2.492 12.890 1.00 86.75 90 LEU A O 1
ATOM 679 N N . THR A 1 91 ? 3.775 -4.488 13.812 1.00 86.88 91 THR A N 1
ATOM 680 C CA . THR A 1 91 ? 5.161 -4.836 14.093 1.00 86.88 91 THR A CA 1
ATOM 681 C C . THR A 1 91 ? 5.818 -5.525 12.904 1.00 86.88 91 THR A C 1
ATOM 683 O O . THR A 1 91 ? 5.193 -6.169 12.053 1.00 86.88 91 THR A O 1
ATOM 686 N N . CYS A 1 92 ? 7.124 -5.328 12.799 1.00 87.69 92 CYS A N 1
ATOM 687 C CA . CYS A 1 92 ? 7.975 -6.143 11.948 1.00 87.69 92 CYS A CA 1
ATOM 688 C C . CYS A 1 92 ? 8.501 -7.356 12.732 1.00 87.69 92 CYS A C 1
ATOM 690 O O . CYS A 1 92 ? 8.309 -7.466 13.943 1.00 87.69 92 CYS A O 1
ATOM 692 N N . VAL A 1 93 ? 9.223 -8.239 12.041 1.00 88.69 93 VAL A N 1
ATOM 693 C CA . VAL A 1 93 ? 9.883 -9.412 12.641 1.00 88.69 93 VAL A CA 1
ATOM 694 C C . VAL A 1 93 ? 10.915 -9.047 13.718 1.00 88.69 93 VAL A C 1
ATOM 696 O O . VAL A 1 93 ? 11.228 -9.868 14.571 1.00 88.69 93 VAL A O 1
ATOM 699 N N . HIS A 1 94 ? 11.397 -7.801 13.736 1.00 87.75 94 HIS A N 1
ATOM 700 C CA . HIS A 1 94 ? 12.336 -7.287 14.738 1.00 87.75 94 HIS A CA 1
ATOM 701 C C . HIS A 1 94 ? 11.655 -6.774 16.018 1.00 87.75 94 HIS A C 1
ATOM 703 O O . HIS A 1 94 ? 12.307 -6.146 16.843 1.00 87.75 94 HIS A O 1
ATOM 709 N N . SER A 1 95 ? 10.346 -6.998 16.187 1.00 85.44 95 SER A N 1
ATOM 710 C CA . SER A 1 95 ? 9.561 -6.532 17.347 1.00 85.44 95 SER A CA 1
ATOM 711 C C . SER A 1 95 ? 9.472 -5.004 17.511 1.00 85.44 95 SER A C 1
ATOM 713 O O . SER A 1 95 ? 9.043 -4.502 18.547 1.00 85.44 95 SER A O 1
ATOM 715 N N . SER A 1 96 ? 9.823 -4.248 16.471 1.00 86.50 96 SER A N 1
ATOM 716 C CA . SER A 1 96 ? 9.640 -2.792 16.381 1.00 86.50 96 SER A CA 1
ATOM 717 C C . SER A 1 96 ? 8.508 -2.445 15.412 1.00 86.50 96 SER A C 1
ATOM 719 O O . SER A 1 96 ? 8.066 -3.305 14.641 1.00 86.50 96 SER A O 1
ATOM 721 N N . LEU A 1 97 ? 8.039 -1.190 15.406 1.00 88.12 97 LEU A N 1
ATOM 722 C CA . LEU A 1 97 ? 7.023 -0.766 14.440 1.00 88.12 97 LEU A CA 1
ATOM 723 C C . LEU A 1 97 ? 7.569 -0.883 13.015 1.00 88.12 97 LEU A C 1
ATOM 725 O O . LEU A 1 97 ? 8.630 -0.355 12.690 1.00 88.12 97 LEU A O 1
ATOM 729 N N . ARG A 1 98 ? 6.831 -1.562 12.138 1.00 88.50 98 ARG A N 1
ATOM 730 C CA . ARG A 1 98 ? 7.168 -1.647 10.714 1.00 88.50 98 ARG A CA 1
ATOM 731 C C . ARG A 1 98 ? 7.058 -0.259 10.088 1.00 88.50 98 ARG A C 1
ATOM 733 O O . ARG A 1 98 ? 5.961 0.283 10.208 1.00 88.50 98 ARG A O 1
ATOM 740 N N . PRO A 1 99 ? 8.081 0.273 9.395 1.00 88.56 99 PRO A N 1
ATOM 741 C CA . PRO A 1 99 ? 8.062 1.616 8.809 1.00 88.56 99 PRO A CA 1
ATOM 742 C C . PRO A 1 99 ? 6.774 1.934 8.049 1.00 88.56 99 PRO A C 1
ATOM 744 O O . PRO A 1 99 ? 6.236 1.077 7.338 1.00 88.56 99 PRO A O 1
ATOM 747 N N . LEU A 1 100 ? 6.256 3.154 8.209 1.00 85.62 100 LEU A N 1
ATOM 748 C CA . LEU A 1 100 ? 4.956 3.535 7.653 1.00 85.62 100 LEU A CA 1
ATOM 749 C C . LEU A 1 100 ? 4.939 3.421 6.121 1.00 85.62 100 LEU A C 1
ATOM 751 O O . LEU A 1 100 ? 3.943 2.963 5.556 1.00 85.62 100 LEU A O 1
ATOM 755 N N . SER A 1 101 ? 6.057 3.742 5.468 1.00 83.38 101 SER A N 1
ATOM 756 C CA . SER A 1 101 ? 6.272 3.608 4.019 1.00 83.38 101 SER A CA 1
ATOM 757 C C . SER A 1 101 ? 6.119 2.169 3.509 1.00 83.38 101 SER A C 1
ATOM 759 O O . SER A 1 101 ? 5.653 1.951 2.391 1.00 83.38 101 SER A O 1
ATOM 761 N N . LEU A 1 102 ? 6.444 1.179 4.344 1.00 84.94 102 LEU A N 1
ATOM 762 C CA . LEU A 1 102 ? 6.348 -0.251 4.035 1.00 84.94 102 LEU A CA 1
ATOM 763 C C . LEU A 1 102 ? 5.012 -0.861 4.479 1.00 84.94 102 LEU A C 1
ATOM 765 O O . LEU A 1 102 ? 4.735 -2.041 4.239 1.00 84.94 102 LEU A O 1
ATOM 769 N N . SER A 1 103 ? 4.171 -0.079 5.156 1.00 84.62 103 SER A N 1
ATOM 770 C CA . SER A 1 103 ? 2.880 -0.536 5.648 1.00 84.62 103 SER A CA 1
ATOM 771 C C . SER A 1 103 ? 1.822 -0.506 4.538 1.00 84.62 103 SER A C 1
ATOM 773 O O . SER A 1 103 ? 1.607 0.495 3.853 1.00 84.62 103 SER A O 1
ATOM 775 N N . SER A 1 104 ? 1.112 -1.619 4.346 1.00 81.31 104 SER A N 1
ATOM 776 C CA . SER A 1 104 ? 0.061 -1.730 3.332 1.00 81.31 104 SER A CA 1
ATOM 777 C C . SER A 1 104 ? -1.187 -2.416 3.884 1.00 81.31 104 SER A C 1
ATOM 779 O O . SER A 1 104 ? -1.144 -3.143 4.879 1.00 81.31 104 SER A O 1
ATOM 781 N N . GLY A 1 105 ? -2.339 -2.130 3.265 1.00 81.62 105 GLY A N 1
ATOM 782 C CA . GLY A 1 105 ? -3.622 -2.742 3.620 1.00 81.62 105 GLY A CA 1
ATOM 783 C C . GLY A 1 105 ? -3.970 -2.641 5.111 1.00 81.62 105 GLY A C 1
ATOM 784 O O . GLY A 1 105 ? -4.219 -1.547 5.626 1.00 81.62 105 GLY A O 1
ATOM 785 N N . HIS A 1 106 ? -4.018 -3.800 5.771 1.00 73.25 106 HIS A N 1
ATOM 786 C CA . HIS A 1 106 ? -4.356 -3.972 7.187 1.00 73.25 106 HIS A CA 1
ATOM 787 C C . HIS A 1 106 ? -3.246 -3.543 8.157 1.00 73.25 106 HIS A C 1
ATOM 789 O O . HIS A 1 106 ? -3.565 -3.189 9.288 1.00 73.25 106 HIS A O 1
ATOM 795 N N . GLY A 1 107 ? -1.988 -3.499 7.702 1.00 73.81 107 GLY A N 1
ATOM 796 C CA . GLY A 1 107 ? -0.844 -3.028 8.490 1.00 73.81 107 GLY A CA 1
ATOM 797 C C . GLY A 1 107 ? -0.695 -1.505 8.531 1.00 73.81 107 GLY A C 1
ATOM 798 O O . GLY A 1 107 ? 0.227 -0.999 9.164 1.00 73.81 107 GLY A O 1
ATOM 799 N N . LYS A 1 108 ? -1.582 -0.752 7.858 1.00 86.38 108 LYS A N 1
ATOM 800 C CA . LYS A 1 108 ? -1.611 0.714 7.964 1.00 86.38 108 LYS A CA 1
ATOM 801 C C . LYS A 1 108 ? -1.925 1.140 9.400 1.00 86.38 108 LYS A C 1
ATOM 803 O O . LYS A 1 108 ? -2.703 0.488 10.097 1.00 86.38 108 LYS A O 1
ATOM 808 N N . ARG A 1 109 ? -1.359 2.273 9.808 1.00 88.56 109 ARG A N 1
ATOM 809 C CA . ARG A 1 109 ? -1.505 2.817 11.159 1.00 88.56 109 ARG A CA 1
ATOM 810 C C . ARG A 1 109 ? -2.693 3.770 11.254 1.00 88.56 109 ARG A C 1
ATOM 812 O O . ARG A 1 109 ? -2.976 4.531 10.328 1.00 88.56 109 ARG A O 1
ATOM 819 N N . MET A 1 110 ? -3.373 3.726 12.390 1.00 89.38 110 MET A N 1
ATOM 820 C CA . MET A 1 110 ? -4.383 4.694 12.806 1.00 89.38 110 MET A CA 1
ATOM 821 C C . MET A 1 110 ? -3.918 5.338 14.111 1.00 89.38 110 MET A C 1
ATOM 823 O O . MET A 1 110 ? -3.277 4.678 14.925 1.00 89.38 110 MET A O 1
ATOM 827 N N . THR A 1 111 ? -4.265 6.594 14.341 1.00 90.75 111 THR A N 1
ATOM 828 C CA . THR A 1 111 ? -4.058 7.280 15.615 1.00 90.75 111 THR A CA 1
ATOM 829 C C . THR A 1 111 ? -5.384 7.486 16.319 1.00 90.75 111 THR A C 1
ATOM 831 O O . THR A 1 111 ? -6.411 7.692 15.674 1.00 90.75 111 THR A O 1
ATOM 834 N N . LEU A 1 112 ? -5.376 7.417 17.647 1.00 90.69 112 LEU A N 1
ATOM 835 C CA . LEU A 1 112 ? -6.526 7.755 18.479 1.00 90.69 112 LEU A CA 1
ATOM 836 C C . LEU A 1 112 ? -6.083 8.716 19.589 1.00 90.69 112 LEU A C 1
ATOM 838 O O . LEU A 1 112 ? -5.072 8.442 20.238 1.00 90.69 112 LEU A O 1
ATOM 842 N N . PRO A 1 113 ? -6.820 9.810 19.856 1.00 91.00 113 PRO A N 1
ATOM 843 C CA . PRO A 1 113 ? -6.487 10.708 20.954 1.00 91.00 113 PRO A CA 1
ATOM 844 C C . PRO A 1 113 ? -6.437 9.974 22.295 1.00 91.00 113 PRO A C 1
ATOM 846 O O . PRO A 1 113 ? -7.313 9.159 22.606 1.00 91.00 113 PRO A O 1
ATOM 849 N N . LEU A 1 114 ? -5.446 10.309 23.122 1.00 88.94 114 LEU A N 1
ATOM 850 C CA . LEU A 1 114 ? -5.218 9.652 24.410 1.00 88.94 114 LEU A CA 1
ATOM 851 C C . LEU A 1 114 ? -6.444 9.747 25.336 1.00 88.94 114 LEU A C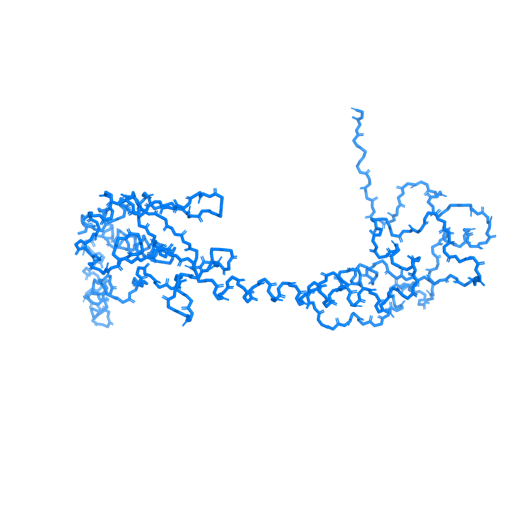 1
ATOM 853 O O . LEU A 1 114 ? -6.761 8.804 26.058 1.00 88.94 114 LEU A O 1
ATOM 857 N N . SER A 1 115 ? -7.180 10.861 25.277 1.00 90.38 115 SER A N 1
ATOM 858 C CA . SER A 1 115 ? -8.426 11.069 26.028 1.00 90.38 115 SER A CA 1
ATOM 859 C C . SER A 1 115 ? -9.525 10.061 25.673 1.00 90.38 115 SER A C 1
ATOM 861 O O . SER A 1 115 ? -10.304 9.673 26.544 1.00 90.38 115 SER A O 1
ATOM 863 N N . GLN A 1 116 ? -9.579 9.609 24.417 1.00 92.12 116 GLN A N 1
ATOM 864 C CA . GLN A 1 116 ? -10.517 8.578 23.972 1.00 92.12 116 GLN A CA 1
ATOM 865 C C . GLN A 1 116 ? -9.973 7.179 24.262 1.00 92.12 116 GLN A C 1
ATOM 867 O O . GLN A 1 116 ? -10.737 6.309 24.673 1.00 92.12 116 GLN A O 1
ATOM 872 N N . TRP A 1 117 ? -8.657 6.968 24.139 1.00 89.94 117 TRP A N 1
ATOM 873 C CA . TRP A 1 117 ? -8.034 5.696 24.514 1.00 89.94 117 TRP A CA 1
ATOM 874 C C . TRP A 1 117 ? -8.248 5.359 25.992 1.00 89.94 117 TRP A C 1
ATOM 876 O O . TRP A 1 117 ? -8.635 4.241 26.305 1.00 89.94 117 TRP A O 1
ATOM 886 N N . LYS A 1 118 ? -8.108 6.333 26.902 1.00 89.44 118 LYS A N 1
ATOM 887 C CA . LYS A 1 118 ? -8.378 6.137 28.340 1.00 89.44 118 LYS A CA 1
ATOM 888 C C . LYS A 1 118 ? -9.784 5.587 28.619 1.00 89.44 118 LYS A C 1
ATOM 890 O O . LYS A 1 118 ? -9.959 4.829 29.563 1.00 89.44 118 LYS A O 1
ATOM 895 N N . LYS A 1 119 ? -10.769 5.932 27.783 1.00 89.44 119 LYS A N 1
ATOM 896 C CA . LYS A 1 119 ? -12.148 5.419 27.870 1.00 89.44 119 LYS A CA 1
ATOM 897 C C . LYS A 1 119 ? -12.309 4.027 27.250 1.00 89.44 119 LYS A C 1
ATOM 899 O O . LYS A 1 119 ? -13.203 3.290 27.648 1.00 89.44 119 LYS A O 1
ATOM 904 N N . LEU A 1 120 ? -11.462 3.669 26.282 1.00 86.56 120 LEU A N 1
ATOM 905 C CA . LEU A 1 120 ? -11.403 2.329 25.685 1.00 86.56 120 LEU A CA 1
ATOM 906 C C . LEU A 1 120 ? -10.581 1.337 26.514 1.00 86.56 120 LEU A C 1
ATOM 908 O O . LEU A 1 120 ? -10.810 0.135 26.407 1.00 86.56 120 LEU A O 1
ATOM 912 N N . PHE A 1 121 ? -9.652 1.826 27.336 1.00 83.81 121 PHE A N 1
ATOM 913 C CA . PHE A 1 121 ? -8.721 1.014 28.116 1.00 83.81 121 PHE A CA 1
ATOM 914 C C . PHE A 1 121 ? -9.388 -0.085 28.967 1.00 83.81 121 PHE A C 1
ATOM 916 O O . PHE A 1 121 ? -8.875 -1.200 28.949 1.00 83.81 121 PHE A O 1
ATOM 923 N N . PRO A 1 122 ? -10.546 0.136 29.630 1.00 84.62 122 PRO A N 1
ATOM 924 C CA . PRO A 1 122 ? -11.230 -0.932 30.367 1.00 84.62 122 PRO A CA 1
ATOM 925 C C . PRO A 1 122 ? -11.636 -2.133 29.501 1.00 84.62 122 PRO A C 1
ATOM 927 O O . PRO A 1 122 ? -11.720 -3.248 30.003 1.00 84.62 122 PRO A O 1
ATOM 930 N N . TYR A 1 123 ? -11.873 -1.914 28.204 1.00 81.62 123 TYR A N 1
ATOM 931 C CA . TYR A 1 123 ? -12.240 -2.961 27.247 1.00 81.62 123 TYR A CA 1
ATOM 932 C C . TYR A 1 123 ? -11.017 -3.597 26.572 1.00 81.62 123 TYR A C 1
ATOM 934 O O . TYR A 1 123 ? -11.082 -4.738 26.124 1.00 81.62 123 TYR A O 1
ATOM 942 N N . PHE A 1 124 ? -9.902 -2.864 26.492 1.00 83.94 124 PHE A N 1
ATOM 943 C CA . PHE A 1 124 ? -8.659 -3.299 25.854 1.00 83.94 124 PHE A CA 1
ATOM 944 C C . PHE A 1 124 ? -7.451 -2.917 26.729 1.00 83.94 124 PHE A C 1
ATOM 946 O O . PHE A 1 124 ? -6.718 -1.988 26.387 1.00 83.94 124 PHE A O 1
ATOM 953 N N . PRO A 1 125 ? -7.207 -3.623 27.850 1.00 78.62 125 PRO A N 1
ATOM 954 C CA . PRO A 1 125 ? -6.225 -3.211 28.861 1.00 78.62 125 PRO A CA 1
ATOM 955 C C . PRO A 1 125 ? -4.761 -3.480 28.468 1.00 78.62 125 PRO A C 1
ATOM 957 O O . PRO A 1 125 ? -3.857 -3.359 29.294 1.00 78.62 125 PRO A O 1
ATOM 960 N N . LYS A 1 126 ? -4.498 -3.878 27.218 1.00 79.81 126 LYS A N 1
ATOM 961 C CA . LYS A 1 126 ? -3.147 -4.190 26.739 1.00 79.81 126 LYS A CA 1
ATOM 962 C C . LYS A 1 126 ? -2.318 -2.909 26.530 1.00 79.81 126 LYS A C 1
ATOM 964 O O . LYS A 1 126 ? -2.879 -1.883 26.138 1.00 79.81 126 LYS A O 1
ATOM 969 N N . PRO A 1 127 ? -0.987 -2.961 26.732 1.00 72.50 127 PRO A N 1
ATOM 970 C CA . PRO A 1 127 ? -0.089 -1.864 26.375 1.00 72.50 127 PRO A CA 1
ATOM 971 C C . PRO A 1 127 ? -0.191 -1.509 24.887 1.00 72.50 127 PRO A C 1
ATOM 973 O O . PRO A 1 127 ? -0.318 -2.399 24.044 1.00 72.50 127 PRO A O 1
ATOM 976 N N . VAL A 1 128 ? -0.096 -0.218 24.558 1.00 82.25 128 VAL A N 1
ATOM 977 C CA . VAL A 1 128 ? -0.194 0.273 23.175 1.00 82.25 128 VAL A CA 1
ATOM 978 C C . VAL A 1 128 ? 0.919 1.250 22.832 1.00 82.25 128 VAL A C 1
ATOM 980 O O . VAL A 1 128 ? 1.498 1.918 23.686 1.00 82.25 128 VAL A O 1
ATOM 983 N N . TYR A 1 129 ? 1.224 1.356 21.546 1.00 80.81 129 TYR A N 1
ATOM 984 C CA . TYR A 1 129 ? 2.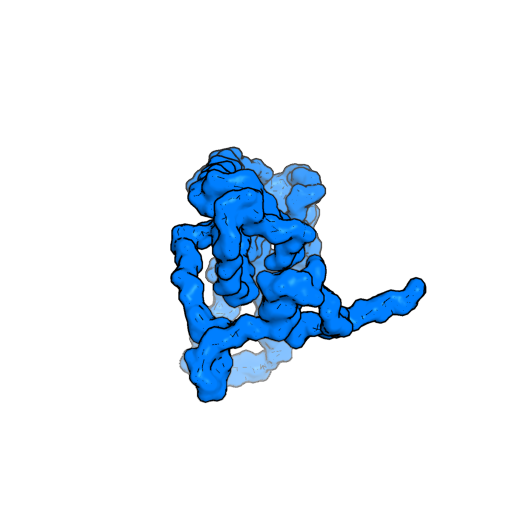202 2.313 21.043 1.00 80.81 129 TYR A CA 1
ATOM 985 C C . TYR A 1 129 ? 1.741 3.752 21.303 1.00 80.81 129 TYR A C 1
ATOM 987 O O . TYR A 1 129 ? 0.594 4.101 21.034 1.00 80.81 129 TYR A O 1
ATOM 995 N N . GLY A 1 130 ? 2.627 4.575 21.868 1.00 75.56 130 GLY A N 1
ATOM 996 C CA . GLY A 1 130 ? 2.315 5.924 22.359 1.00 75.56 130 GLY A CA 1
ATOM 997 C C . GLY A 1 130 ? 1.894 5.965 23.834 1.00 75.56 130 GLY A C 1
ATOM 998 O O . GLY A 1 130 ? 2.107 6.976 24.488 1.00 75.56 130 GLY A O 1
ATOM 999 N N . LEU A 1 131 ? 1.402 4.857 24.407 1.00 74.38 131 LEU A N 1
ATOM 1000 C CA . LEU A 1 131 ? 1.092 4.747 25.838 1.00 74.38 131 LEU A CA 1
ATOM 1001 C C . LEU A 1 131 ? 1.657 3.445 26.421 1.00 74.38 131 LEU A C 1
ATOM 1003 O O . LEU A 1 131 ? 1.009 2.398 26.424 1.00 74.38 131 LEU A O 1
ATOM 1007 N N . GLY A 1 132 ? 2.882 3.528 26.935 1.00 69.12 132 GLY A N 1
ATOM 1008 C CA . GLY A 1 132 ? 3.607 2.400 27.528 1.00 69.12 132 GLY A CA 1
ATOM 1009 C C . GLY A 1 132 ? 4.539 1.671 26.555 1.00 69.12 132 GLY A C 1
ATOM 1010 O O . GLY A 1 132 ? 5.519 1.084 27.002 1.00 69.12 132 GLY A O 1
ATOM 1011 N N . LEU A 1 133 ? 4.310 1.764 25.237 1.00 76.00 133 LEU A N 1
ATOM 1012 C CA . LEU A 1 133 ? 5.230 1.254 24.211 1.00 76.00 133 LEU A CA 1
ATOM 1013 C C . LEU A 1 133 ? 5.794 2.389 23.346 1.00 76.00 133 LEU A C 1
ATOM 1015 O O . LEU A 1 133 ? 5.064 3.278 22.898 1.00 76.00 133 LEU A O 1
ATOM 1019 N N . ARG A 1 134 ? 7.104 2.337 23.074 1.00 78.25 134 ARG A N 1
ATOM 1020 C CA . ARG A 1 134 ? 7.797 3.304 22.208 1.00 78.25 134 ARG A CA 1
ATOM 1021 C C . ARG A 1 134 ? 7.327 3.164 20.762 1.00 78.25 134 ARG A C 1
ATOM 1023 O O . ARG A 1 134 ? 7.492 2.106 20.161 1.00 78.25 134 ARG A O 1
ATOM 1030 N N . ALA A 1 135 ? 6.778 4.239 20.200 1.00 80.44 135 ALA A N 1
ATOM 1031 C CA . ALA A 1 135 ? 6.286 4.289 18.825 1.00 80.44 135 ALA A CA 1
ATOM 1032 C C . ALA A 1 135 ? 7.397 4.651 17.820 1.00 80.44 135 ALA A C 1
ATOM 1034 O O . ALA A 1 135 ? 7.248 5.581 17.037 1.00 80.44 135 ALA A O 1
ATOM 1035 N N . VAL A 1 136 ? 8.513 3.919 17.859 1.00 83.38 136 VAL A N 1
ATOM 1036 C CA . VAL A 1 136 ? 9.674 4.150 16.984 1.00 83.38 136 VAL A CA 1
ATOM 1037 C C . VAL A 1 136 ? 9.678 3.131 15.849 1.00 83.38 136 VAL A C 1
ATOM 1039 O O . VAL A 1 136 ? 9.417 1.942 16.069 1.00 83.38 136 VAL A O 1
ATOM 1042 N N . GLU A 1 137 ? 9.950 3.600 14.633 1.00 88.25 137 GLU A N 1
ATOM 1043 C CA . GLU A 1 137 ? 10.055 2.739 13.457 1.00 88.25 137 GLU A CA 1
ATOM 1044 C C . GLU A 1 137 ? 11.303 1.853 13.509 1.00 88.25 137 GLU A C 1
ATOM 1046 O O . GLU A 1 137 ? 12.316 2.183 14.120 1.00 88.25 137 GLU A O 1
ATOM 1051 N N . CYS A 1 138 ? 11.230 0.689 12.873 1.00 90.31 138 CYS A N 1
ATOM 1052 C CA . CYS A 1 138 ? 12.350 -0.232 12.808 1.00 90.31 138 CYS A CA 1
ATOM 1053 C C . CYS A 1 138 ? 13.407 0.261 11.818 1.00 90.31 138 CYS A C 1
ATOM 1055 O O . CYS A 1 138 ? 13.246 0.068 10.614 1.00 90.31 138 CYS A O 1
ATOM 1057 N N . GLU A 1 139 ? 14.509 0.803 12.332 1.00 90.44 139 GLU A N 1
ATOM 1058 C CA . GLU A 1 139 ? 15.658 1.255 11.537 1.00 90.44 139 GLU A CA 1
ATOM 1059 C C . GLU A 1 139 ? 16.187 0.162 10.597 1.00 90.44 139 GLU A C 1
ATOM 1061 O O . GLU A 1 139 ? 16.379 0.409 9.414 1.00 90.44 139 GLU A O 1
ATOM 1066 N N . ARG A 1 140 ? 16.289 -1.092 11.064 1.00 92.12 140 ARG A N 1
ATOM 1067 C CA . ARG A 1 140 ? 16.719 -2.222 10.215 1.00 92.12 140 ARG A CA 1
ATOM 1068 C C . ARG A 1 140 ? 15.828 -2.409 8.988 1.00 92.12 140 ARG A C 1
ATOM 1070 O O . ARG A 1 140 ? 16.327 -2.668 7.905 1.00 92.12 140 ARG A O 1
ATOM 1077 N N . CYS A 1 141 ? 14.510 -2.279 9.145 1.00 91.19 141 CYS A N 1
ATOM 1078 C CA . CYS A 1 141 ? 13.591 -2.386 8.012 1.00 91.19 141 CYS A CA 1
ATOM 1079 C C . CYS A 1 141 ? 13.660 -1.173 7.079 1.00 91.19 141 CYS A C 1
ATOM 1081 O O . CYS A 1 141 ? 13.353 -1.334 5.903 1.00 91.19 141 CYS A O 1
ATOM 1083 N N . VAL A 1 142 ? 14.007 0.013 7.591 1.00 89.25 142 VAL A N 1
ATOM 1084 C CA . VAL A 1 142 ? 14.242 1.200 6.757 1.00 89.25 142 VAL A CA 1
ATOM 1085 C C . VAL A 1 142 ? 15.473 0.964 5.889 1.00 89.25 142 VAL A C 1
ATOM 1087 O O . VAL A 1 142 ? 15.350 0.993 4.670 1.00 89.25 142 VAL A O 1
ATOM 1090 N N . VAL A 1 143 ? 16.599 0.601 6.509 1.00 90.81 143 VAL A N 1
ATOM 1091 C CA . VAL A 1 143 ? 17.869 0.347 5.814 1.00 90.81 143 VAL A CA 1
ATOM 1092 C C . VAL A 1 143 ? 17.713 -0.743 4.753 1.00 90.81 143 VAL A C 1
ATOM 1094 O O . VAL A 1 143 ? 18.020 -0.507 3.592 1.00 90.81 143 VAL A O 1
ATOM 1097 N N . THR A 1 144 ? 17.137 -1.903 5.094 1.00 90.56 144 THR A N 1
ATOM 1098 C CA . THR A 1 144 ? 16.927 -2.975 4.103 1.00 90.56 144 THR A CA 1
ATOM 1099 C C . THR A 1 144 ? 16.036 -2.531 2.940 1.00 90.56 144 THR A C 1
ATOM 1101 O O . THR A 1 144 ? 16.261 -2.931 1.804 1.00 90.56 144 THR A O 1
ATOM 1104 N N . ALA A 1 145 ? 15.022 -1.696 3.187 1.00 88.94 145 ALA A N 1
ATOM 1105 C CA . ALA A 1 145 ? 14.165 -1.207 2.111 1.00 88.94 145 ALA A CA 1
ATOM 1106 C C . ALA A 1 145 ? 14.873 -0.204 1.188 1.00 88.94 145 ALA A C 1
ATOM 1108 O O . ALA A 1 145 ? 14.567 -0.170 -0.005 1.00 88.94 145 ALA A O 1
ATOM 1109 N N . GLU A 1 146 ? 15.790 0.600 1.726 1.00 88.88 146 GLU A N 1
ATOM 1110 C CA . GLU A 1 146 ? 16.656 1.488 0.947 1.00 88.88 146 GLU A CA 1
ATOM 1111 C C . GLU A 1 146 ? 17.639 0.672 0.100 1.00 88.88 146 GLU A C 1
ATOM 1113 O O . GLU A 1 146 ? 17.681 0.847 -1.117 1.00 88.88 146 GLU A O 1
ATOM 1118 N N . GLU A 1 147 ? 18.318 -0.308 0.701 1.00 90.75 147 GLU A N 1
ATOM 1119 C CA . GLU A 1 147 ? 19.223 -1.230 0.002 1.00 90.75 147 GLU A CA 1
ATOM 1120 C C . GLU A 1 147 ? 18.508 -1.998 -1.124 1.00 90.75 147 GLU A C 1
ATOM 1122 O O . GLU A 1 147 ? 19.007 -2.074 -2.249 1.00 90.75 147 GLU A O 1
ATOM 1127 N N . ASP A 1 148 ? 17.304 -2.520 -0.866 1.00 88.38 148 ASP A N 1
ATOM 1128 C CA . ASP A 1 148 ? 16.479 -3.194 -1.873 1.00 88.38 148 ASP A CA 1
ATOM 1129 C C . ASP A 1 148 ? 16.073 -2.239 -3.008 1.00 88.38 148 ASP A C 1
ATOM 1131 O O . ASP A 1 148 ? 16.035 -2.623 -4.184 1.00 88.38 148 ASP A O 1
ATOM 1135 N N . ALA A 1 149 ? 15.740 -0.986 -2.684 1.00 87.31 149 ALA A N 1
ATOM 1136 C CA . ALA A 1 149 ? 15.391 0.022 -3.679 1.00 87.31 149 ALA A CA 1
ATOM 1137 C C . ALA A 1 149 ? 16.593 0.375 -4.565 1.00 87.31 149 ALA A C 1
ATOM 1139 O O . ALA A 1 149 ? 16.441 0.452 -5.791 1.00 87.31 149 ALA A O 1
ATOM 1140 N N . ASP A 1 150 ? 17.775 0.514 -3.971 1.00 88.56 150 ASP A N 1
ATOM 1141 C CA . ASP A 1 150 ? 19.026 0.786 -4.670 1.00 88.56 150 ASP A CA 1
ATOM 1142 C C . ASP A 1 150 ? 19.457 -0.392 -5.540 1.00 88.56 150 ASP A C 1
ATOM 1144 O O . ASP A 1 150 ? 19.774 -0.195 -6.715 1.00 88.56 150 ASP A O 1
ATOM 1148 N N . ALA A 1 151 ? 19.354 -1.626 -5.043 1.00 88.00 151 ALA A N 1
ATOM 1149 C CA . ALA A 1 151 ? 19.611 -2.831 -5.828 1.00 88.00 151 ALA A CA 1
ATOM 1150 C C . ALA A 1 151 ? 18.672 -2.929 -7.044 1.00 88.00 151 ALA A C 1
ATOM 1152 O O . ALA A 1 151 ? 19.107 -3.226 -8.161 1.00 88.00 151 ALA A O 1
ATOM 1153 N N . ILE A 1 152 ? 17.383 -2.614 -6.868 1.00 85.44 152 ILE A N 1
ATOM 1154 C CA . ILE A 1 152 ? 16.413 -2.556 -7.970 1.00 85.44 152 ILE A CA 1
ATOM 1155 C C . ILE A 1 152 ? 16.778 -1.449 -8.966 1.00 85.44 152 ILE A C 1
ATOM 1157 O O . ILE A 1 152 ? 16.648 -1.643 -10.178 1.00 85.44 152 ILE A O 1
ATOM 1161 N N . ASN A 1 153 ? 17.199 -0.279 -8.487 1.00 84.69 153 ASN A N 1
ATOM 1162 C CA . ASN A 1 153 ? 17.601 0.826 -9.351 1.00 84.69 153 ASN A CA 1
ATOM 1163 C C . ASN A 1 153 ? 18.866 0.482 -10.141 1.00 84.69 153 ASN A C 1
ATOM 1165 O O . ASN A 1 153 ? 18.879 0.686 -11.354 1.00 84.69 153 ASN A O 1
ATOM 1169 N N . LEU A 1 154 ? 19.860 -0.138 -9.504 1.00 86.25 154 LEU A N 1
ATOM 1170 C CA . LEU A 1 154 ? 21.066 -0.643 -10.154 1.00 86.25 154 LEU A CA 1
ATOM 1171 C C . LEU A 1 154 ? 20.738 -1.711 -11.205 1.00 86.25 154 LEU A C 1
ATOM 1173 O O . LEU A 1 154 ? 21.272 -1.700 -12.312 1.00 86.25 154 LEU A O 1
ATOM 1177 N N . GLN A 1 155 ? 19.805 -2.617 -10.910 1.00 83.69 155 GLN A N 1
ATOM 1178 C CA . GLN A 1 155 ? 19.373 -3.624 -11.878 1.00 83.69 155 GLN A CA 1
ATOM 1179 C C . GLN A 1 155 ? 18.695 -2.985 -13.101 1.00 83.69 155 GLN A C 1
ATOM 1181 O O . GLN A 1 155 ? 18.915 -3.421 -14.236 1.00 83.69 155 GLN A O 1
ATOM 1186 N N . LYS A 1 156 ? 17.877 -1.944 -12.894 1.00 81.50 156 LYS A N 1
ATOM 1187 C CA . LYS A 1 156 ? 17.247 -1.187 -13.986 1.00 81.50 156 LYS A CA 1
ATOM 1188 C C . LYS A 1 156 ? 18.280 -0.436 -14.822 1.00 81.50 156 LYS A C 1
ATOM 1190 O O . LYS A 1 156 ? 18.184 -0.479 -16.047 1.00 81.50 156 LYS A O 1
ATOM 1195 N N . THR A 1 157 ? 19.254 0.226 -14.194 1.00 80.19 157 THR A N 1
ATOM 1196 C CA . THR A 1 157 ? 20.312 0.950 -14.915 1.00 80.19 157 THR A CA 1
ATOM 1197 C C . THR A 1 157 ? 21.195 -0.013 -15.695 1.00 80.19 157 THR A C 1
ATOM 1199 O O . THR A 1 157 ? 21.396 0.200 -16.886 1.00 80.19 157 THR A O 1
ATOM 1202 N N . HIS A 1 158 ? 21.625 -1.123 -15.089 1.00 82.38 158 HIS A N 1
ATOM 1203 C CA . HIS A 1 158 ? 22.393 -2.158 -15.778 1.00 82.38 158 HIS A CA 1
ATOM 1204 C C . HIS A 1 158 ? 21.639 -2.690 -17.000 1.00 82.38 158 HIS A C 1
ATOM 1206 O O . HIS A 1 158 ? 22.169 -2.684 -18.104 1.00 82.38 158 HIS A O 1
ATOM 1212 N N . ARG A 1 159 ? 20.367 -3.077 -16.841 1.00 78.31 159 ARG A N 1
ATOM 1213 C CA . ARG A 1 159 ? 19.526 -3.557 -17.950 1.00 78.31 159 ARG A CA 1
ATOM 1214 C C . ARG A 1 159 ? 19.382 -2.525 -19.064 1.00 78.31 159 ARG A C 1
ATOM 1216 O O . ARG A 1 159 ? 19.402 -2.886 -20.240 1.00 78.31 159 ARG A O 1
ATOM 1223 N N . LEU A 1 160 ? 19.198 -1.259 -18.701 1.00 76.81 160 LEU A N 1
ATOM 1224 C CA . LEU A 1 160 ? 19.112 -0.172 -19.664 1.00 76.81 160 LEU A CA 1
ATOM 1225 C C . LEU A 1 160 ? 20.415 -0.052 -20.463 1.00 76.81 160 LEU A C 1
ATOM 1227 O O . LEU A 1 160 ? 20.348 -0.011 -21.685 1.00 76.81 160 LEU A O 1
ATOM 1231 N N . LEU A 1 161 ? 21.571 -0.083 -19.795 1.00 77.12 161 LEU A N 1
ATOM 1232 C CA . LEU A 1 161 ? 22.890 -0.014 -20.431 1.00 77.12 161 LEU A CA 1
ATOM 1233 C C . LEU A 1 161 ? 23.196 -1.246 -21.295 1.00 77.12 161 LEU A C 1
ATOM 1235 O O . LEU A 1 161 ? 23.703 -1.098 -22.400 1.00 77.12 161 LEU A O 1
ATOM 1239 N N . THR A 1 162 ? 22.831 -2.455 -20.851 1.00 76.56 162 THR A N 1
ATOM 1240 C CA . THR A 1 162 ? 23.015 -3.688 -21.638 1.00 76.56 162 THR A CA 1
ATOM 1241 C C . THR A 1 162 ? 22.257 -3.638 -22.966 1.00 76.56 162 THR A C 1
ATOM 1243 O O . THR A 1 162 ? 22.751 -4.122 -23.981 1.00 76.56 162 THR A O 1
ATOM 1246 N N . HIS A 1 163 ? 21.045 -3.076 -22.974 1.00 69.75 163 HIS A N 1
ATOM 1247 C CA . HIS A 1 163 ? 20.204 -3.030 -24.174 1.00 69.75 163 HIS A CA 1
ATOM 1248 C C . HIS A 1 163 ? 20.361 -1.742 -24.994 1.00 69.75 163 HIS A C 1
ATOM 1250 O O . HIS A 1 163 ? 19.983 -1.721 -26.165 1.00 69.75 163 HIS A O 1
ATOM 1256 N N . ALA A 1 164 ? 20.913 -0.679 -24.412 1.00 69.38 164 ALA A N 1
ATOM 1257 C CA . ALA A 1 164 ? 21.238 0.564 -25.095 1.00 69.38 164 ALA A CA 1
ATOM 1258 C C . ALA A 1 164 ? 22.742 0.615 -25.394 1.00 69.38 164 ALA A C 1
ATOM 1260 O O . ALA A 1 164 ? 23.473 1.424 -24.831 1.00 69.38 164 ALA A O 1
ATOM 1261 N N . SER A 1 165 ? 23.197 -0.258 -26.301 1.00 63.91 165 SER A N 1
ATOM 1262 C CA . SER A 1 165 ? 24.609 -0.378 -26.699 1.00 63.91 165 SER A CA 1
ATOM 1263 C C . SER A 1 165 ? 25.201 0.903 -27.307 1.00 63.91 165 SER A C 1
ATOM 1265 O O . SER A 1 165 ? 26.415 1.003 -27.458 1.00 63.91 165 SER A O 1
ATOM 1267 N N . THR A 1 166 ? 24.362 1.881 -27.661 1.00 65.25 166 THR A N 1
ATOM 1268 C CA . THR A 1 166 ? 24.756 3.201 -28.165 1.00 65.25 166 THR A CA 1
ATOM 1269 C C . THR A 1 166 ? 23.960 4.311 -27.471 1.00 65.25 166 THR A C 1
ATOM 1271 O O . THR A 1 166 ? 22.804 4.119 -27.080 1.00 65.25 166 THR A O 1
ATOM 1274 N N . SER A 1 167 ? 24.540 5.514 -27.388 1.00 64.12 167 SER A N 1
ATOM 1275 C CA . SER A 1 167 ? 23.857 6.725 -26.892 1.00 64.12 167 SER A CA 1
ATOM 1276 C C . SER A 1 167 ? 22.554 7.014 -27.652 1.00 64.12 167 SER A C 1
ATOM 1278 O O . SER A 1 167 ? 21.545 7.395 -27.067 1.00 64.12 167 SER A O 1
ATOM 1280 N N . THR A 1 168 ? 22.533 6.718 -28.951 1.00 63.00 168 THR A N 1
ATOM 1281 C CA . THR A 1 168 ? 21.359 6.852 -29.821 1.00 63.00 168 THR A CA 1
ATOM 1282 C C . THR A 1 168 ? 20.214 5.898 -29.457 1.00 63.00 168 THR A C 1
ATOM 1284 O O . THR A 1 168 ? 19.042 6.288 -29.486 1.00 63.00 168 THR A O 1
ATOM 1287 N N . LEU A 1 169 ? 20.524 4.655 -29.075 1.00 65.44 169 LEU A N 1
ATOM 1288 C CA . LEU A 1 169 ? 19.536 3.685 -28.594 1.00 65.44 169 LEU A CA 1
ATOM 1289 C C . LEU A 1 169 ? 19.026 4.051 -27.195 1.00 65.44 169 LEU A C 1
ATOM 1291 O O . LEU A 1 169 ? 17.841 3.863 -26.908 1.00 65.44 169 LEU A O 1
ATOM 1295 N N . LEU A 1 170 ? 19.882 4.632 -26.353 1.00 70.19 170 LEU A N 1
ATOM 1296 C CA . LEU A 1 170 ? 19.484 5.155 -25.047 1.00 70.19 170 LEU A CA 1
ATOM 1297 C C . LEU A 1 170 ? 18.457 6.286 -25.207 1.00 70.19 170 LEU A C 1
ATOM 1299 O O . LEU A 1 170 ? 17.363 6.219 -24.639 1.00 70.19 170 LEU A O 1
ATOM 1303 N N . ASP A 1 171 ? 18.743 7.257 -26.076 1.00 70.75 171 ASP A N 1
ATOM 1304 C CA . ASP A 1 171 ? 17.814 8.340 -26.413 1.00 70.75 171 ASP A CA 1
ATOM 1305 C C . ASP A 1 171 ? 16.487 7.802 -26.942 1.00 70.75 171 ASP A C 1
ATOM 1307 O O . ASP A 1 171 ? 15.413 8.285 -26.571 1.00 70.75 171 ASP A O 1
ATOM 1311 N N . LEU A 1 172 ? 16.534 6.763 -27.784 1.00 67.31 172 LEU A N 1
ATOM 1312 C CA . LEU A 1 172 ? 15.328 6.096 -28.256 1.00 67.31 172 LEU A CA 1
ATOM 1313 C C . LEU A 1 172 ? 14.477 5.608 -27.098 1.00 67.31 172 LEU A C 1
ATOM 1315 O O . LEU A 1 172 ? 13.282 5.890 -27.124 1.00 67.31 172 LEU A O 1
ATOM 1319 N N . VAL A 1 173 ? 15.042 4.933 -26.094 1.00 69.56 173 VAL A N 1
ATOM 1320 C CA . VAL A 1 173 ? 14.310 4.391 -24.933 1.00 69.56 173 VAL A CA 1
ATOM 1321 C C . VAL A 1 173 ? 13.639 5.488 -24.097 1.00 69.56 173 VAL A C 1
ATOM 1323 O O . VAL A 1 173 ? 12.525 5.282 -23.594 1.00 69.56 173 VAL A O 1
ATOM 1326 N N . HIS A 1 174 ? 14.253 6.666 -23.994 1.00 71.38 174 HIS A N 1
ATOM 1327 C CA . HIS A 1 174 ? 13.729 7.777 -23.195 1.00 71.38 174 HIS A CA 1
ATOM 1328 C C . HIS A 1 174 ? 12.692 8.654 -23.911 1.00 71.38 174 HIS A C 1
ATOM 1330 O O . HIS A 1 174 ? 11.945 9.372 -23.245 1.00 71.38 174 HIS A O 1
ATOM 1336 N N . ARG A 1 175 ? 12.567 8.564 -25.240 1.00 69.38 175 ARG A N 1
ATOM 1337 C CA . ARG A 1 175 ? 11.615 9.387 -26.005 1.00 69.38 175 ARG A CA 1
ATOM 1338 C C . ARG A 1 175 ? 10.148 9.147 -25.653 1.00 69.38 175 ARG A C 1
ATOM 1340 O O . ARG A 1 175 ? 9.687 8.014 -25.516 1.00 69.38 175 ARG A O 1
ATOM 1347 N N . LYS A 1 176 ? 9.402 10.256 -25.616 1.00 65.38 176 LYS A N 1
ATOM 1348 C CA . LYS A 1 176 ? 7.936 10.298 -25.488 1.00 65.38 176 LYS A CA 1
ATOM 1349 C C . LYS A 1 176 ? 7.227 9.956 -26.806 1.00 65.38 176 LYS A C 1
ATOM 1351 O O . LYS A 1 176 ? 6.153 9.360 -26.789 1.00 65.38 176 LYS A O 1
ATOM 1356 N N . HIS A 1 177 ? 7.842 10.304 -27.939 1.00 61.03 177 HIS A N 1
ATOM 1357 C CA . HIS A 1 177 ? 7.328 10.036 -29.283 1.00 61.03 177 HIS A CA 1
ATOM 1358 C C . HIS A 1 177 ? 8.001 8.797 -29.890 1.00 61.03 177 HIS A C 1
ATOM 1360 O O . HIS A 1 177 ? 9.193 8.563 -29.704 1.00 61.03 177 HIS A O 1
ATOM 1366 N N . HIS A 1 178 ? 7.221 7.981 -30.601 1.00 57.62 178 HIS A N 1
ATOM 1367 C CA . HIS A 1 178 ? 7.637 6.652 -31.071 1.00 57.62 178 HIS A CA 1
ATOM 1368 C C . HIS A 1 178 ? 8.438 6.675 -32.382 1.00 57.62 178 HIS A C 1
ATOM 1370 O O . HIS A 1 178 ? 8.860 5.620 -32.846 1.00 57.62 178 HIS A O 1
ATOM 1376 N N . TYR A 1 179 ? 8.639 7.852 -32.973 1.00 54.97 179 TYR A N 1
ATOM 1377 C CA . TYR A 1 179 ? 9.432 8.051 -34.181 1.00 54.97 179 TYR A CA 1
ATOM 1378 C C . TYR A 1 179 ? 10.632 8.951 -33.867 1.00 54.97 179 TYR A C 1
ATOM 1380 O O . TYR A 1 179 ? 10.536 9.827 -33.001 1.00 54.97 179 TYR A O 1
ATOM 1388 N N . PRO A 1 180 ? 11.782 8.736 -34.519 1.00 53.25 180 PRO A N 1
ATOM 1389 C CA . PRO A 1 180 ? 12.923 9.609 -34.342 1.00 53.25 180 PRO A CA 1
ATOM 1390 C C . PRO A 1 180 ? 12.764 10.914 -35.153 1.00 53.25 180 PRO A C 1
ATOM 1392 O O . PRO A 1 180 ? 12.172 10.874 -36.229 1.00 53.25 180 PRO A O 1
ATOM 1395 N N . PRO A 1 181 ? 13.253 12.069 -34.652 1.00 52.56 181 PRO A N 1
ATOM 1396 C CA . PRO A 1 181 ? 13.137 13.356 -35.349 1.00 52.56 181 PRO A CA 1
ATOM 1397 C C . PRO A 1 181 ? 14.043 13.438 -36.587 1.00 52.56 181 PRO A C 1
ATOM 1399 O O . PRO A 1 181 ? 13.730 14.154 -37.527 1.00 52.56 181 PRO A O 1
ATOM 1402 N N . ALA A 1 182 ? 15.125 12.660 -36.603 1.00 53.41 182 ALA A N 1
ATOM 1403 C CA . ALA A 1 182 ? 15.939 12.366 -37.771 1.00 53.41 182 ALA A CA 1
ATOM 1404 C C . ALA A 1 182 ? 16.149 10.851 -37.820 1.00 53.41 182 ALA A C 1
ATOM 1406 O O . ALA A 1 182 ? 16.237 10.208 -36.769 1.00 53.41 182 ALA A O 1
ATOM 1407 N N . LEU A 1 183 ? 16.184 10.274 -39.020 1.00 52.66 183 LEU A N 1
ATOM 1408 C CA . LEU A 1 183 ? 16.457 8.854 -39.208 1.00 52.66 183 LEU A CA 1
ATOM 1409 C C . LEU A 1 183 ? 17.759 8.496 -38.501 1.00 52.66 183 LEU A C 1
ATOM 1411 O O . LEU A 1 183 ? 18.822 9.010 -38.837 1.00 52.66 183 LEU A O 1
ATOM 1415 N N . PHE A 1 184 ? 17.679 7.613 -37.512 1.00 49.50 184 PHE A N 1
ATOM 1416 C CA . PHE A 1 184 ? 18.880 6.996 -36.983 1.00 49.50 184 PHE A CA 1
ATOM 1417 C C . PHE A 1 184 ? 19.431 6.060 -38.041 1.00 49.50 184 PHE A C 1
ATOM 1419 O O . PHE A 1 184 ? 18.983 4.923 -38.140 1.00 49.50 184 PHE A O 1
ATOM 1426 N N . SER A 1 185 ? 20.372 6.568 -38.824 1.00 39.75 185 SER A N 1
ATOM 1427 C CA . SER A 1 185 ? 21.565 5.835 -39.214 1.00 39.75 185 SER A CA 1
ATOM 1428 C C . SER A 1 185 ? 22.508 6.785 -39.951 1.00 39.75 185 SER A C 1
ATOM 1430 O O . SER A 1 185 ? 22.213 7.153 -41.086 1.00 39.75 185 SER A O 1
ATOM 1432 N N . PRO A 1 186 ? 23.627 7.207 -39.342 1.00 42.81 186 PRO A N 1
ATOM 1433 C CA . PRO A 1 186 ? 24.684 7.853 -40.102 1.00 42.81 186 PRO A CA 1
ATOM 1434 C C . PRO A 1 186 ? 25.472 6.852 -40.971 1.00 42.81 186 PRO A C 1
ATOM 1436 O O . PRO A 1 186 ? 26.193 7.291 -41.857 1.00 42.81 186 PRO A O 1
ATOM 1439 N N . GLU A 1 187 ? 25.345 5.529 -40.758 1.00 47.47 187 GLU A N 1
ATOM 1440 C CA . GLU A 1 187 ? 26.318 4.556 -41.304 1.00 47.47 187 GLU A CA 1
ATOM 1441 C C . GLU A 1 187 ? 25.728 3.276 -41.938 1.00 47.47 187 GLU A C 1
ATOM 1443 O O . GLU A 1 187 ? 26.429 2.578 -42.663 1.00 47.47 187 GLU A O 1
ATOM 1448 N N . ILE A 1 188 ? 24.447 2.946 -41.732 1.00 50.91 188 ILE A N 1
ATOM 1449 C CA . ILE A 1 188 ? 23.822 1.710 -42.252 1.00 50.91 188 ILE A CA 1
ATOM 1450 C C . ILE A 1 188 ? 22.429 2.024 -42.809 1.00 50.91 188 ILE A C 1
ATOM 1452 O O . ILE A 1 188 ? 21.497 2.287 -42.053 1.00 50.91 188 ILE A O 1
ATOM 1456 N N . SER A 1 189 ? 22.260 1.957 -44.125 1.00 53.03 189 SER A N 1
ATOM 1457 C CA . SER A 1 189 ? 21.031 2.251 -44.887 1.00 53.03 189 SER A CA 1
ATOM 1458 C C . SER A 1 189 ? 19.836 1.306 -44.633 1.00 53.03 189 SER A C 1
ATOM 1460 O O . SER A 1 189 ? 18.876 1.290 -45.404 1.00 53.03 189 SER A O 1
ATOM 1462 N N . THR A 1 190 ? 19.854 0.523 -43.552 1.00 57.09 190 THR A N 1
ATOM 1463 C CA . THR A 1 190 ? 18.849 -0.505 -43.259 1.00 57.09 190 THR A CA 1
ATOM 1464 C C . THR A 1 190 ? 17.879 -0.032 -42.181 1.00 57.09 190 THR A C 1
ATOM 1466 O O . THR A 1 190 ? 18.239 0.101 -41.012 1.00 57.09 190 THR A O 1
ATOM 1469 N N . PHE A 1 191 ? 16.614 0.159 -42.560 1.00 63.38 191 PHE A N 1
ATOM 1470 C CA . PHE A 1 191 ? 15.530 0.491 -41.635 1.00 63.38 191 PHE A CA 1
ATOM 1471 C C . PHE A 1 191 ? 14.748 -0.757 -41.229 1.00 63.38 191 PHE A C 1
ATOM 1473 O O . PHE A 1 191 ? 14.263 -1.505 -42.078 1.00 63.38 191 PHE A O 1
ATOM 1480 N N . TYR A 1 192 ? 14.566 -0.953 -39.922 1.00 68.19 192 TYR A N 1
ATOM 1481 C CA . TYR A 1 192 ? 13.759 -2.045 -39.379 1.00 68.19 192 TYR A CA 1
ATOM 1482 C C . TYR A 1 192 ? 12.376 -1.541 -38.967 1.00 68.19 192 TYR A C 1
ATOM 1484 O O . TYR A 1 192 ? 12.248 -0.608 -38.173 1.00 68.19 192 TYR A O 1
ATOM 1492 N N . LEU A 1 193 ? 11.328 -2.189 -39.478 1.00 71.25 193 LEU A N 1
ATOM 1493 C CA . LEU A 1 193 ? 9.954 -1.944 -39.046 1.00 71.25 193 LEU A CA 1
ATOM 1494 C C . LEU A 1 193 ? 9.604 -2.851 -37.873 1.00 71.25 193 LEU A C 1
ATOM 1496 O O . LEU A 1 193 ? 9.779 -4.065 -37.933 1.00 71.25 193 LEU A O 1
ATOM 1500 N N . VAL A 1 194 ? 9.067 -2.252 -36.812 1.00 73.38 194 VAL A N 1
ATOM 1501 C CA . VAL A 1 194 ? 8.680 -2.952 -35.584 1.00 73.38 194 VAL A CA 1
ATOM 1502 C C . VAL A 1 194 ? 7.268 -2.566 -35.150 1.00 73.38 194 VAL A C 1
ATOM 1504 O O . VAL A 1 194 ? 6.903 -1.389 -35.222 1.00 73.38 194 VAL A O 1
ATOM 1507 N N . PRO A 1 195 ? 6.455 -3.517 -34.647 1.00 76.00 195 PRO A N 1
ATOM 1508 C CA . PRO A 1 195 ? 5.133 -3.203 -34.123 1.00 76.00 195 PRO A CA 1
ATOM 1509 C C . PRO A 1 195 ? 5.205 -2.251 -32.928 1.00 76.00 195 PRO A C 1
ATOM 1511 O O . PRO A 1 195 ? 5.943 -2.481 -31.967 1.00 76.00 195 PRO A O 1
ATOM 1514 N N . LEU A 1 196 ? 4.329 -1.244 -32.911 1.00 74.88 196 LEU A N 1
ATOM 1515 C CA . LEU A 1 196 ? 4.232 -0.296 -31.799 1.00 74.88 196 LEU A CA 1
ATOM 1516 C C . LEU A 1 196 ? 4.012 -1.003 -30.452 1.00 74.88 196 LEU A C 1
ATOM 1518 O O . LEU A 1 196 ? 4.661 -0.674 -29.460 1.00 74.88 196 LEU A O 1
ATOM 1522 N N . LYS A 1 197 ? 3.132 -2.014 -30.419 1.00 78.44 197 LYS A N 1
ATOM 1523 C CA . LYS A 1 197 ? 2.872 -2.816 -29.212 1.00 78.44 197 LYS A CA 1
ATOM 1524 C C . LYS A 1 197 ? 4.150 -3.463 -28.673 1.00 78.44 197 LYS A C 1
ATOM 1526 O O . LYS A 1 197 ? 4.385 -3.405 -27.472 1.00 78.44 197 LYS A O 1
ATOM 1531 N N . TRP A 1 198 ? 4.989 -4.007 -29.553 1.00 79.88 198 TRP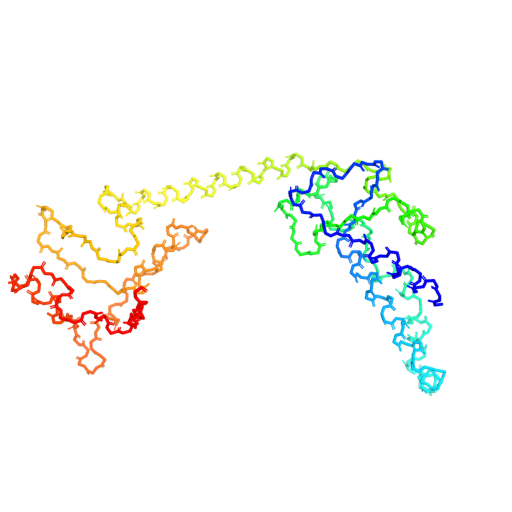 A N 1
ATOM 1532 C CA . TRP A 1 198 ? 6.251 -4.640 -29.170 1.00 79.88 198 TRP A CA 1
ATOM 1533 C C . TRP A 1 198 ? 7.209 -3.624 -28.532 1.00 79.88 198 TRP A C 1
ATOM 1535 O O . TRP A 1 198 ? 7.702 -3.852 -27.429 1.00 79.88 198 TRP A O 1
ATOM 1545 N N . THR A 1 199 ? 7.367 -2.443 -29.143 1.00 76.88 199 THR A N 1
ATOM 1546 C CA . THR A 1 199 ? 8.223 -1.380 -28.580 1.00 76.88 199 THR A CA 1
ATOM 1547 C C . THR A 1 199 ? 7.736 -0.872 -27.218 1.00 76.88 199 THR A C 1
ATOM 1549 O O . THR A 1 199 ? 8.551 -0.596 -26.340 1.00 76.88 199 THR A O 1
ATOM 1552 N N . LYS A 1 200 ? 6.416 -0.781 -26.995 1.00 79.38 200 LYS A N 1
ATOM 1553 C CA . LYS A 1 200 ? 5.842 -0.376 -25.700 1.00 79.38 200 LYS A CA 1
ATOM 1554 C C . LYS A 1 200 ? 6.162 -1.378 -24.593 1.00 79.38 200 LYS A C 1
ATOM 1556 O O . LYS A 1 200 ? 6.539 -0.964 -23.500 1.00 79.38 200 LYS A O 1
ATOM 1561 N N . VAL A 1 201 ? 6.048 -2.675 -24.878 1.00 81.06 201 VAL A N 1
ATOM 1562 C CA . VAL A 1 201 ? 6.355 -3.735 -23.906 1.00 81.06 201 VAL A CA 1
ATOM 1563 C C . VAL A 1 201 ? 7.848 -3.738 -23.564 1.00 81.06 201 VAL A C 1
ATOM 1565 O O . VAL A 1 201 ? 8.199 -3.809 -22.391 1.00 81.06 201 VAL A O 1
ATOM 1568 N N . TRP A 1 202 ? 8.726 -3.554 -24.552 1.00 79.19 202 TRP A N 1
ATOM 1569 C CA . TRP A 1 202 ? 10.170 -3.428 -24.319 1.00 79.19 202 TRP A CA 1
ATOM 1570 C C . TRP A 1 202 ? 10.557 -2.184 -23.512 1.00 79.19 202 TRP A C 1
ATOM 1572 O O . TRP A 1 202 ? 11.346 -2.284 -22.576 1.00 79.19 202 TRP A O 1
ATOM 1582 N N . ARG A 1 203 ? 9.949 -1.024 -23.787 1.00 78.69 203 ARG A N 1
ATOM 1583 C CA . ARG A 1 203 ? 10.148 0.199 -22.982 1.00 78.69 203 ARG A CA 1
ATOM 1584 C C . ARG A 1 203 ? 9.639 0.059 -21.551 1.00 78.69 203 ARG A C 1
ATOM 1586 O O . ARG A 1 203 ? 10.204 0.648 -20.635 1.00 78.69 203 ARG A O 1
ATOM 1593 N N . ALA A 1 204 ? 8.547 -0.677 -21.357 1.00 79.81 204 ALA A N 1
ATOM 1594 C CA . ALA A 1 204 ? 8.057 -0.990 -20.024 1.00 79.81 204 ALA A CA 1
ATOM 1595 C C . ALA A 1 204 ? 9.032 -1.933 -19.309 1.00 79.81 204 ALA A C 1
ATOM 1597 O O . ALA A 1 204 ? 9.370 -1.690 -18.154 1.00 79.81 204 ALA A O 1
ATOM 1598 N N . TYR A 1 205 ? 9.548 -2.950 -20.003 1.00 81.62 205 TYR A N 1
ATOM 1599 C CA . TYR A 1 205 ? 10.499 -3.911 -19.450 1.00 81.62 205 TYR A CA 1
ATOM 1600 C C . TYR A 1 205 ? 11.773 -3.251 -18.908 1.00 81.62 205 TYR A C 1
ATOM 1602 O O . TYR A 1 205 ? 12.155 -3.545 -17.772 1.00 81.62 205 TYR A O 1
ATOM 1610 N N . THR A 1 206 ? 12.378 -2.318 -19.654 1.00 74.81 206 THR A N 1
ATOM 1611 C CA . THR A 1 206 ? 13.594 -1.603 -19.215 1.00 74.81 206 THR A CA 1
ATOM 1612 C C . THR A 1 206 ? 13.385 -0.785 -17.939 1.00 74.81 206 THR A C 1
ATOM 1614 O O . THR A 1 206 ? 14.335 -0.556 -17.200 1.00 74.81 206 THR A O 1
ATOM 1617 N N . LYS A 1 207 ? 12.142 -0.385 -17.640 1.00 74.19 207 LYS A N 1
ATOM 1618 C CA . LYS A 1 207 ? 11.774 0.402 -16.449 1.00 74.19 207 LYS A CA 1
ATOM 1619 C C . LYS A 1 207 ? 11.130 -0.434 -15.334 1.00 74.19 207 LYS A C 1
ATOM 1621 O O . LYS A 1 207 ? 10.950 0.053 -14.216 1.00 74.19 207 LYS A O 1
ATOM 1626 N N . SER A 1 208 ? 10.745 -1.672 -15.632 1.00 75.00 208 SER A N 1
ATOM 1627 C CA . SER A 1 208 ? 9.989 -2.542 -14.729 1.00 75.00 208 SER A CA 1
ATOM 1628 C C . SER A 1 208 ? 10.881 -3.366 -13.798 1.00 7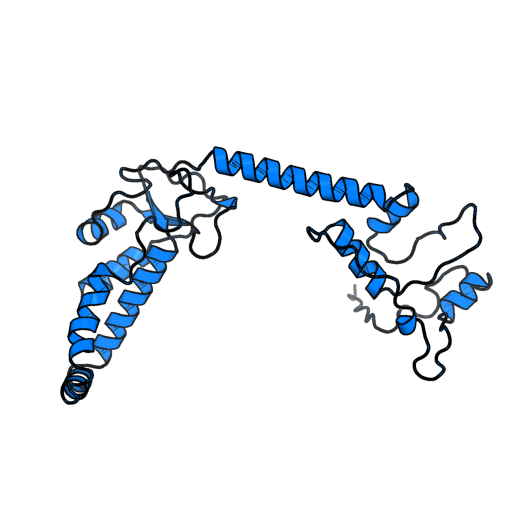5.00 208 SER A C 1
ATOM 1630 O O . SER A 1 208 ? 12.076 -3.516 -14.028 1.00 75.00 208 SER A O 1
ATOM 1632 N N . LYS A 1 209 ? 10.261 -3.971 -12.777 1.00 69.38 209 LYS A N 1
ATOM 1633 C CA . LYS A 1 209 ? 10.891 -4.980 -11.907 1.00 69.38 209 LYS A CA 1
ATOM 1634 C C . LYS A 1 209 ? 10.860 -6.400 -12.503 1.00 69.38 209 LYS A C 1
ATOM 1636 O O . LYS A 1 209 ? 11.333 -7.336 -11.870 1.00 69.38 209 LYS A O 1
ATOM 1641 N N . HIS A 1 210 ? 10.273 -6.598 -13.687 1.00 74.19 210 HIS A N 1
ATOM 1642 C CA . HIS A 1 210 ? 10.184 -7.928 -14.298 1.00 74.19 210 HIS A CA 1
ATOM 1643 C C . HIS A 1 210 ? 11.569 -8.407 -14.731 1.00 74.19 210 HIS A C 1
ATOM 1645 O O . HIS A 1 210 ? 12.351 -7.608 -15.229 1.00 74.19 210 HIS A O 1
ATOM 1651 N N . HIS A 1 211 ? 11.881 -9.686 -14.535 1.00 67.94 211 HIS A N 1
ATOM 1652 C CA . HIS A 1 211 ? 13.192 -10.265 -14.853 1.00 67.94 211 HIS A CA 1
ATOM 1653 C C . HIS A 1 211 ? 13.254 -10.871 -16.261 1.00 67.94 211 HIS A C 1
ATOM 1655 O O . HIS A 1 211 ? 14.337 -10.978 -16.823 1.00 67.94 211 HIS A O 1
ATOM 1661 N N . LEU A 1 212 ? 12.107 -11.244 -16.837 1.00 77.06 212 LEU A N 1
ATOM 1662 C CA . LEU A 1 212 ? 12.058 -11.862 -18.159 1.00 77.06 212 LEU A CA 1
ATOM 1663 C C . LEU A 1 212 ? 11.985 -10.798 -19.256 1.00 77.06 212 LEU A C 1
ATOM 1665 O O . LEU A 1 212 ? 11.077 -9.958 -19.207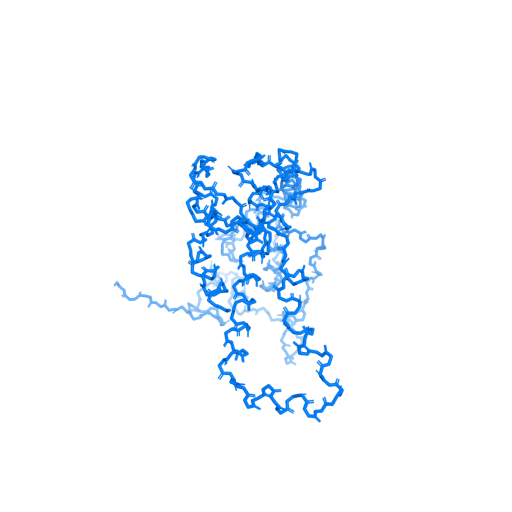 1.00 77.06 212 LEU A O 1
ATOM 1669 N N . PRO A 1 213 ? 12.889 -10.839 -20.252 1.00 77.75 213 PRO A N 1
ATOM 1670 C CA . PRO A 1 213 ? 12.772 -9.983 -21.416 1.00 77.75 213 PRO A CA 1
ATOM 1671 C C . PRO A 1 213 ? 11.481 -10.318 -22.173 1.00 77.75 213 PRO A C 1
ATOM 1673 O O . PRO A 1 213 ? 11.066 -11.482 -22.217 1.00 77.75 213 PRO A O 1
ATOM 1676 N N . PRO A 1 214 ? 10.827 -9.324 -22.789 1.00 79.62 214 PRO A N 1
ATOM 1677 C CA . PRO A 1 214 ? 9.721 -9.595 -23.685 1.00 79.62 214 PRO A CA 1
ATOM 1678 C C . PRO A 1 214 ? 10.191 -10.480 -24.840 1.00 79.62 214 PRO A C 1
ATOM 1680 O O . PRO A 1 214 ? 11.338 -10.401 -25.277 1.00 79.62 214 PRO A O 1
ATOM 1683 N N . GLY A 1 215 ? 9.287 -11.312 -25.348 1.00 77.44 215 GLY A N 1
ATOM 1684 C CA . GLY A 1 215 ? 9.589 -12.218 -26.450 1.00 77.44 215 GLY A CA 1
ATOM 1685 C C . GLY A 1 215 ? 10.021 -11.512 -27.750 1.00 77.44 215 GLY A C 1
ATOM 1686 O O . GLY A 1 215 ? 9.962 -10.277 -27.873 1.00 77.44 215 GLY A O 1
ATOM 1687 N N . PRO A 1 216 ? 10.434 -12.306 -28.755 1.00 77.38 216 PRO A N 1
ATOM 1688 C CA . PRO A 1 216 ? 10.869 -11.792 -30.049 1.00 77.38 216 PRO A CA 1
ATOM 1689 C C . PRO A 1 216 ? 9.761 -10.996 -30.756 1.00 77.38 216 PRO A C 1
ATOM 1691 O O . PRO A 1 216 ? 8.579 -11.073 -30.407 1.00 77.38 216 PRO A O 1
ATOM 1694 N N . ILE A 1 217 ? 10.144 -10.209 -31.766 1.00 74.38 217 ILE A N 1
ATOM 1695 C CA . ILE A 1 217 ? 9.185 -9.471 -32.597 1.00 74.38 217 ILE A CA 1
ATOM 1696 C C . ILE A 1 217 ? 8.239 -10.474 -33.261 1.00 74.38 217 ILE A C 1
ATOM 1698 O O . ILE A 1 217 ? 8.659 -11.346 -34.019 1.00 74.38 217 ILE A O 1
ATOM 1702 N N . VAL A 1 218 ? 6.941 -10.335 -33.001 1.00 72.50 218 VAL A N 1
ATOM 1703 C CA . VAL A 1 218 ? 5.924 -11.153 -33.664 1.00 72.50 218 VAL A CA 1
ATOM 1704 C C . VAL A 1 218 ? 5.580 -10.506 -35.004 1.00 72.50 218 VAL A C 1
ATOM 1706 O O . VAL A 1 218 ? 4.757 -9.590 -35.075 1.00 72.50 218 VAL A O 1
ATOM 1709 N N . ASN A 1 219 ? 6.203 -11.001 -36.077 1.00 67.69 219 ASN A N 1
ATOM 1710 C CA . ASN A 1 219 ? 6.046 -10.479 -37.443 1.00 67.69 219 ASN A CA 1
ATOM 1711 C C . ASN A 1 219 ? 4.595 -10.482 -37.940 1.00 67.69 219 ASN A C 1
ATOM 1713 O O . ASN A 1 219 ? 4.241 -9.660 -38.778 1.00 67.69 219 ASN A O 1
ATOM 1717 N N . GLY A 1 220 ? 3.730 -11.342 -37.387 1.00 70.19 220 GLY A N 1
ATOM 1718 C CA . GLY A 1 220 ? 2.307 -11.393 -37.733 1.00 70.19 220 GLY A CA 1
ATOM 1719 C C . GLY A 1 220 ? 1.571 -10.058 -37.562 1.00 70.19 220 GLY A C 1
ATOM 1720 O O . GLY A 1 220 ? 0.612 -9.802 -38.283 1.00 70.19 220 GLY A O 1
ATOM 1721 N N . ALA A 1 221 ? 2.046 -9.177 -36.674 1.00 68.81 221 ALA A N 1
ATOM 1722 C CA . ALA A 1 221 ? 1.481 -7.840 -36.485 1.00 68.81 221 ALA A CA 1
ATOM 1723 C C . ALA A 1 221 ? 1.847 -6.837 -37.601 1.00 68.81 221 ALA A C 1
ATOM 1725 O O . ALA A 1 221 ? 1.266 -5.756 -37.649 1.00 68.81 221 ALA A O 1
ATOM 1726 N N . LEU A 1 222 ? 2.797 -7.179 -38.477 1.00 72.06 222 LEU A N 1
ATOM 1727 C CA . LEU A 1 222 ? 3.202 -6.390 -39.648 1.00 72.06 222 LEU A CA 1
ATOM 1728 C C . LEU A 1 222 ? 2.683 -6.988 -40.963 1.00 72.06 222 LEU A C 1
ATOM 1730 O O . LEU A 1 222 ? 2.982 -6.467 -42.034 1.00 72.06 222 LEU A O 1
ATOM 1734 N N . LEU A 1 223 ? 1.926 -8.088 -40.907 1.00 77.94 223 LEU A N 1
ATOM 1735 C CA . LEU A 1 223 ? 1.373 -8.734 -42.093 1.00 77.94 223 LEU A CA 1
ATOM 1736 C C . LEU A 1 223 ? -0.047 -8.247 -42.376 1.00 77.94 223 LEU A C 1
ATOM 1738 O O . LEU A 1 223 ? -0.864 -8.051 -41.477 1.00 77.94 223 LEU A O 1
ATOM 1742 N N . CYS A 1 224 ? -0.380 -8.142 -43.659 1.00 77.62 224 CYS A N 1
ATOM 1743 C CA . CYS A 1 224 ? -1.751 -7.949 -44.101 1.00 77.62 224 CYS A CA 1
ATOM 1744 C C . CYS A 1 224 ? -2.577 -9.169 -43.685 1.00 77.62 224 CYS A C 1
ATOM 1746 O O . CYS A 1 224 ? -2.247 -10.294 -44.066 1.00 77.62 224 CYS A O 1
ATOM 1748 N N . ALA A 1 225 ? -3.687 -8.963 -42.973 1.00 75.19 225 ALA A N 1
ATOM 1749 C CA . ALA A 1 225 ? -4.545 -10.059 -42.522 1.00 75.19 225 ALA A CA 1
ATOM 1750 C C . ALA A 1 225 ? -5.041 -10.943 -43.683 1.00 75.19 225 ALA A C 1
ATOM 1752 O O . ALA A 1 225 ? -5.083 -12.167 -43.530 1.00 75.19 225 ALA A O 1
ATOM 1753 N N . ARG A 1 226 ? -5.347 -10.318 -44.832 1.00 79.31 226 ARG A N 1
ATOM 1754 C CA . ARG A 1 226 ? -5.858 -10.961 -46.053 1.00 79.31 226 ARG A CA 1
ATOM 1755 C C . ARG A 1 226 ? -4.761 -11.624 -46.883 1.00 79.31 226 ARG A C 1
ATOM 1757 O O . ARG A 1 226 ? -4.911 -12.771 -47.274 1.00 79.31 226 ARG A O 1
ATOM 1764 N N . HIS A 1 227 ? -3.666 -10.913 -47.149 1.00 81.50 227 HIS A N 1
ATOM 1765 C CA . HIS A 1 227 ? -2.646 -11.370 -48.104 1.00 81.50 227 HIS A CA 1
ATOM 1766 C C . HIS A 1 227 ? -1.451 -12.072 -47.450 1.00 81.50 227 HIS A C 1
ATOM 1768 O O . HIS A 1 227 ? -0.605 -12.597 -48.164 1.00 81.50 227 HIS A O 1
ATOM 1774 N N . LYS A 1 228 ? -1.340 -12.040 -46.113 1.00 78.12 228 LYS A N 1
ATOM 1775 C CA . LYS A 1 228 ? -0.200 -12.562 -45.330 1.00 78.12 228 LYS A CA 1
ATOM 1776 C C . LYS A 1 228 ? 1.173 -12.038 -45.782 1.00 78.12 228 LYS A C 1
ATOM 1778 O O . LYS A 1 228 ? 2.197 -12.634 -45.478 1.00 78.12 228 LYS A O 1
ATOM 1783 N N . ARG A 1 229 ? 1.194 -10.899 -46.479 1.00 75.81 229 ARG A N 1
ATOM 1784 C CA . ARG A 1 229 ? 2.402 -10.198 -46.935 1.00 75.81 229 ARG A CA 1
ATOM 1785 C C . ARG A 1 229 ? 2.728 -9.032 -46.002 1.00 75.81 229 ARG A C 1
ATOM 1787 O O . ARG A 1 229 ? 1.785 -8.471 -45.435 1.00 75.81 229 ARG A O 1
ATOM 1794 N N . PRO A 1 230 ? 4.008 -8.650 -45.853 1.00 70.56 230 PRO A N 1
ATOM 1795 C CA . PRO A 1 230 ? 4.390 -7.460 -45.102 1.00 70.56 230 PRO A CA 1
ATOM 1796 C C . PRO A 1 230 ? 3.641 -6.226 -45.604 1.00 70.56 230 PRO A C 1
ATOM 1798 O O . PRO A 1 230 ? 3.564 -5.983 -46.807 1.00 70.56 230 PRO A O 1
ATOM 1801 N N . VAL A 1 231 ? 3.073 -5.459 -44.679 1.00 72.94 231 VAL A N 1
ATOM 1802 C CA . VAL A 1 231 ? 2.456 -4.165 -44.962 1.00 72.94 231 VAL A CA 1
ATOM 1803 C C . VAL A 1 231 ? 3.430 -3.101 -44.505 1.00 72.94 231 VAL A C 1
ATOM 1805 O O . VAL A 1 231 ? 3.571 -2.842 -43.312 1.00 72.94 231 VAL A O 1
ATOM 1808 N N . VAL A 1 232 ? 4.096 -2.475 -45.467 1.00 69.12 232 VAL A N 1
ATOM 1809 C CA . VAL A 1 232 ? 4.757 -1.193 -45.238 1.00 69.12 232 VAL A CA 1
ATOM 1810 C C . VAL A 1 232 ? 3.684 -0.123 -45.442 1.00 69.12 232 VAL A C 1
ATOM 1812 O O . VAL A 1 232 ? 3.126 -0.055 -46.538 1.00 69.12 232 VAL A O 1
ATOM 1815 N N . PRO A 1 233 ? 3.326 0.681 -44.422 1.00 70.81 233 PRO A N 1
ATOM 1816 C CA . PRO A 1 233 ? 2.387 1.781 -44.615 1.00 70.81 233 PRO A CA 1
ATOM 1817 C C . PRO A 1 233 ? 2.855 2.689 -45.756 1.00 70.81 233 PRO A C 1
ATOM 1819 O O . PRO A 1 233 ? 4.046 2.974 -45.859 1.00 70.81 233 PRO A O 1
ATOM 1822 N N . THR A 1 234 ? 1.940 3.172 -46.597 1.00 69.62 234 THR A N 1
ATOM 1823 C CA . THR A 1 234 ? 2.289 3.982 -47.778 1.00 69.62 234 THR A CA 1
ATOM 1824 C C . THR A 1 234 ? 3.143 5.198 -47.419 1.00 69.62 234 THR A C 1
ATOM 1826 O O . THR A 1 234 ? 4.100 5.496 -48.122 1.00 69.62 234 THR A O 1
ATOM 1829 N N . SER A 1 235 ? 2.865 5.851 -46.286 1.00 66.56 235 SER A N 1
ATOM 1830 C CA . SER A 1 235 ? 3.675 6.966 -45.776 1.00 66.56 235 SER A CA 1
ATOM 1831 C C . SER A 1 235 ? 5.124 6.571 -45.480 1.00 66.56 235 SER A C 1
ATOM 1833 O O . SER A 1 235 ? 6.038 7.337 -45.763 1.00 66.56 235 SER A O 1
ATOM 1835 N N . VAL A 1 236 ? 5.345 5.359 -44.964 1.00 69.00 236 VAL A N 1
ATOM 1836 C CA . VAL A 1 236 ? 6.681 4.793 -44.744 1.00 69.00 236 VAL A CA 1
ATOM 1837 C C . VAL A 1 236 ? 7.345 4.465 -46.080 1.00 69.00 236 VAL A C 1
ATOM 1839 O O . VAL A 1 236 ? 8.511 4.787 -46.263 1.00 69.00 236 VAL A O 1
ATOM 1842 N N . GLY A 1 237 ? 6.616 3.870 -47.029 1.00 68.38 237 GLY A N 1
ATOM 1843 C CA . GLY A 1 237 ? 7.145 3.551 -48.360 1.00 68.38 237 GLY A CA 1
ATOM 1844 C C . GLY A 1 237 ? 7.589 4.794 -49.139 1.00 68.38 237 GLY A C 1
ATOM 1845 O O . GLY A 1 237 ? 8.708 4.836 -49.643 1.00 68.38 237 GLY A O 1
ATOM 1846 N N . LEU A 1 238 ? 6.750 5.834 -49.165 1.00 67.94 238 LEU A N 1
ATOM 1847 C CA . LEU A 1 238 ? 7.058 7.121 -49.799 1.00 67.94 238 LEU A CA 1
ATOM 1848 C C . LEU A 1 238 ? 8.275 7.787 -49.159 1.00 67.94 238 LEU A C 1
ATOM 1850 O O . LEU A 1 238 ? 9.154 8.283 -49.859 1.00 67.94 238 LEU A O 1
ATOM 1854 N N . PHE A 1 239 ? 8.355 7.743 -47.834 1.00 65.56 239 PHE A N 1
ATOM 1855 C CA . PHE A 1 239 ? 9.484 8.283 -47.097 1.00 65.56 239 PHE A CA 1
ATOM 1856 C C . PHE A 1 239 ? 10.797 7.534 -47.387 1.00 65.56 239 PHE A C 1
ATOM 1858 O O . PHE A 1 239 ? 11.802 8.159 -47.705 1.00 65.56 239 PHE A O 1
ATOM 1865 N N . LEU A 1 240 ? 10.788 6.195 -47.368 1.00 65.62 240 LEU A N 1
ATOM 1866 C CA . LEU A 1 240 ? 11.971 5.382 -47.687 1.00 65.62 240 LEU A CA 1
ATOM 1867 C C . LEU A 1 240 ? 12.433 5.545 -49.144 1.00 65.62 240 LEU A C 1
ATOM 1869 O O . LEU A 1 240 ? 13.623 5.437 -49.417 1.00 65.62 240 LEU A O 1
ATOM 1873 N N . SER A 1 241 ? 11.512 5.825 -50.070 1.00 67.62 241 SER A N 1
ATOM 1874 C CA . SER A 1 241 ? 11.835 6.100 -51.479 1.00 67.62 241 SER A CA 1
ATOM 1875 C C . SER A 1 241 ? 12.397 7.506 -51.736 1.00 67.62 241 SER A C 1
ATOM 1877 O O . SER A 1 241 ? 12.690 7.843 -52.879 1.00 67.62 241 SER A O 1
ATOM 1879 N N . GLY A 1 242 ? 12.499 8.353 -50.703 1.00 62.59 242 GLY A N 1
ATOM 1880 C CA . GLY A 1 242 ? 12.901 9.757 -50.835 1.00 62.59 242 GLY A CA 1
ATOM 1881 C C . GLY A 1 242 ? 11.818 10.673 -51.418 1.00 62.59 242 GLY A C 1
ATOM 1882 O O . GLY A 1 242 ? 12.017 11.882 -51.489 1.00 62.59 242 GLY A O 1
ATOM 1883 N N . ALA A 1 243 ? 10.652 10.129 -51.787 1.00 64.50 243 ALA A N 1
ATOM 1884 C CA . ALA A 1 243 ? 9.513 10.886 -52.309 1.00 64.50 243 ALA A CA 1
ATOM 1885 C C . ALA A 1 243 ? 8.808 11.749 -51.243 1.00 64.50 243 ALA A C 1
ATOM 1887 O O . ALA A 1 243 ? 8.025 12.633 -51.583 1.00 64.50 243 ALA A O 1
ATOM 1888 N N . SER A 1 244 ? 9.064 11.501 -49.954 1.00 61.34 244 SER A N 1
ATOM 1889 C CA . SER A 1 244 ? 8.600 12.337 -48.843 1.00 61.34 244 SER A CA 1
ATOM 1890 C C . SER A 1 244 ? 9.715 12.537 -47.821 1.00 61.34 244 SER A C 1
ATOM 1892 O O . SER A 1 244 ? 10.408 11.591 -47.458 1.00 61.34 244 SER A O 1
ATOM 1894 N N . THR A 1 245 ? 9.846 13.754 -47.296 1.00 59.78 245 THR A N 1
ATOM 1895 C CA . THR A 1 245 ? 10.782 14.092 -46.210 1.00 59.78 245 THR A CA 1
ATOM 1896 C C . THR A 1 245 ? 10.197 13.850 -44.818 1.00 59.78 245 THR A C 1
ATOM 1898 O O . THR A 1 245 ? 10.892 14.022 -43.819 1.00 59.78 245 THR A O 1
ATOM 1901 N N . SER A 1 246 ? 8.925 13.440 -44.721 1.00 56.31 246 SER A N 1
ATOM 1902 C CA . SER A 1 246 ? 8.250 13.213 -43.444 1.00 56.31 246 SER A CA 1
ATOM 1903 C C . SER A 1 246 ? 7.346 11.979 -43.449 1.00 56.31 246 SER A C 1
ATOM 1905 O O . SER A 1 246 ? 6.568 11.743 -44.374 1.00 56.31 246 SER A O 1
ATOM 1907 N N . LEU A 1 247 ? 7.397 11.227 -42.346 1.00 57.09 247 LEU A N 1
ATOM 1908 C CA . LEU A 1 247 ? 6.506 10.099 -42.055 1.00 57.09 247 LEU A CA 1
ATOM 1909 C C . LEU A 1 247 ? 5.071 10.533 -41.689 1.00 57.09 247 LEU A C 1
ATOM 1911 O O . LEU A 1 247 ? 4.188 9.680 -41.596 1.00 57.09 247 LEU A O 1
ATOM 1915 N N . THR A 1 248 ? 4.831 11.831 -41.456 1.00 55.34 248 THR A N 1
ATOM 1916 C CA . THR A 1 248 ? 3.563 12.362 -40.917 1.00 55.34 248 THR A CA 1
ATOM 1917 C C . THR A 1 248 ? 2.747 13.202 -41.901 1.00 55.34 248 THR A C 1
ATOM 1919 O O . THR A 1 248 ? 1.628 13.596 -41.571 1.00 55.34 248 THR A O 1
ATOM 1922 N N . HIS A 1 249 ? 3.232 13.447 -43.121 1.00 45.78 249 HIS A N 1
ATOM 1923 C CA . HIS A 1 249 ? 2.491 14.243 -44.101 1.00 45.78 249 HIS A CA 1
ATOM 1924 C C . HIS A 1 249 ? 1.593 13.384 -44.991 1.00 45.78 249 HIS A C 1
ATOM 1926 O O . HIS A 1 249 ? 1.945 13.072 -46.115 1.00 45.78 249 HIS A O 1
ATOM 1932 N N . PHE A 1 250 ? 0.426 13.024 -44.457 1.00 41.31 250 PHE A N 1
ATOM 1933 C CA . PHE A 1 250 ? -0.872 13.054 -45.143 1.00 41.31 250 PHE A CA 1
ATOM 1934 C C . PHE A 1 250 ? -1.935 13.069 -44.034 1.00 41.31 250 PHE A C 1
ATOM 1936 O O . PHE A 1 250 ? -2.246 12.043 -43.439 1.00 41.31 250 PHE A O 1
ATOM 1943 N N . ALA A 1 251 ? -2.415 14.271 -43.703 1.00 38.31 251 ALA A N 1
ATOM 1944 C CA . ALA A 1 251 ? -3.543 14.526 -42.805 1.00 38.31 251 ALA A CA 1
ATOM 1945 C C . ALA A 1 251 ? -3.489 13.842 -41.419 1.00 38.31 251 ALA A C 1
ATOM 1947 O O . ALA A 1 251 ? -4.310 12.984 -41.120 1.00 38.31 251 ALA A O 1
ATOM 1948 N N . GLY A 1 252 ? -2.558 14.261 -40.552 1.00 38.97 252 GLY A N 1
ATOM 1949 C CA . GLY A 1 252 ? -2.774 14.390 -39.096 1.00 38.97 252 GLY A CA 1
ATOM 1950 C C . GLY A 1 252 ? -3.298 13.198 -38.276 1.00 38.97 252 GLY A C 1
ATOM 1951 O O . GLY A 1 252 ? -3.622 13.387 -37.110 1.00 38.97 252 GLY A O 1
ATOM 1952 N N . SER A 1 253 ? -3.392 11.983 -38.810 1.00 34.66 253 SER A N 1
ATOM 1953 C CA . SER A 1 253 ? -3.983 10.860 -38.087 1.00 34.66 253 SER A CA 1
ATOM 1954 C C . SER A 1 253 ? -3.269 9.564 -38.454 1.00 34.66 253 SER A C 1
ATOM 1956 O O . SER A 1 253 ? -3.324 9.081 -39.586 1.00 34.66 253 SER A O 1
ATOM 1958 N N . ILE A 1 254 ? -2.610 8.973 -37.462 1.00 40.38 254 ILE A N 1
ATOM 1959 C CA . ILE A 1 254 ? -2.344 7.536 -37.463 1.00 40.38 254 ILE A CA 1
ATOM 1960 C C . ILE A 1 254 ? -3.716 6.854 -37.334 1.00 40.38 254 ILE A C 1
ATOM 1962 O O . ILE A 1 254 ? -4.491 7.274 -36.469 1.00 40.38 254 ILE A O 1
ATOM 1966 N N . PRO A 1 255 ? -4.033 5.796 -38.104 1.00 34.31 255 PRO A N 1
ATOM 1967 C CA . PRO A 1 255 ? -5.229 4.997 -37.856 1.00 34.31 255 PRO A CA 1
ATOM 1968 C C . PRO A 1 255 ? -5.274 4.564 -36.378 1.00 34.31 255 PRO A C 1
ATOM 1970 O O . PRO A 1 255 ? -4.424 3.798 -35.924 1.00 34.31 255 PRO A O 1
ATOM 1973 N N . GLY A 1 256 ? -6.228 5.106 -35.611 1.00 37.78 256 GLY A N 1
ATOM 1974 C CA . GLY A 1 256 ? -6.377 4.864 -34.168 1.00 37.78 256 GLY A CA 1
ATOM 1975 C C . GLY A 1 256 ? -5.937 5.998 -33.226 1.00 37.78 256 GLY A C 1
ATOM 1976 O O . GLY A 1 256 ? -5.951 5.796 -32.011 1.00 37.78 256 GLY A O 1
ATOM 1977 N N . HIS A 1 257 ? -5.570 7.182 -33.729 1.00 34.88 257 HIS A N 1
ATOM 1978 C CA . HIS A 1 257 ? -5.370 8.382 -32.905 1.00 34.88 257 HIS A CA 1
ATOM 1979 C C . HIS A 1 257 ? -6.374 9.478 -33.281 1.00 34.88 257 HIS A C 1
ATOM 1981 O O . HIS A 1 257 ? -6.201 10.188 -34.266 1.00 34.88 257 HIS A O 1
ATOM 1987 N N . SER A 1 258 ? -7.432 9.614 -32.477 1.00 30.30 258 SER A N 1
ATOM 1988 C CA . SER A 1 258 ? -8.307 10.785 -32.483 1.00 30.30 258 SER A CA 1
ATOM 1989 C C . SER A 1 258 ? -7.599 11.926 -31.753 1.00 30.30 258 SER A C 1
ATOM 1991 O O . SER A 1 258 ? -7.447 11.880 -30.532 1.00 30.30 258 SER A O 1
ATOM 1993 N N . ILE A 1 259 ? -7.146 12.933 -32.496 1.00 39.12 259 ILE A N 1
ATOM 1994 C CA . ILE A 1 259 ? -6.662 14.188 -31.920 1.00 39.12 259 ILE A CA 1
ATOM 1995 C C . ILE A 1 259 ? -7.898 15.052 -31.647 1.00 39.12 259 ILE A C 1
ATOM 1997 O O . ILE A 1 259 ? -8.506 15.587 -32.571 1.00 39.12 259 ILE A O 1
ATOM 2001 N N . THR A 1 260 ? -8.310 15.154 -30.383 1.00 35.19 260 THR A N 1
ATOM 2002 C CA . THR A 1 260 ? -9.210 16.223 -29.936 1.00 35.19 260 THR A CA 1
ATOM 2003 C C . THR A 1 260 ? -8.418 17.520 -29.932 1.00 35.19 260 THR A C 1
ATOM 2005 O O . THR A 1 260 ? -7.509 17.692 -29.124 1.00 35.19 260 THR A O 1
ATOM 2008 N N . TYR A 1 261 ? -8.740 18.411 -30.863 1.00 35.91 261 TYR A N 1
ATOM 2009 C CA . TYR A 1 261 ? -8.243 19.779 -30.850 1.00 35.91 261 TYR A CA 1
ATOM 2010 C C . TYR A 1 261 ? -8.966 20.546 -29.736 1.00 35.91 261 TYR A C 1
ATOM 2012 O O . TYR A 1 261 ? -10.179 20.743 -29.819 1.00 35.91 261 TYR A O 1
ATOM 2020 N N . GLU A 1 262 ? -8.239 20.973 -28.702 1.00 34.41 262 GLU A N 1
ATOM 2021 C CA . GLU A 1 262 ? -8.697 22.081 -27.861 1.00 34.41 262 GLU A CA 1
ATOM 2022 C C . GLU A 1 262 ? -8.689 23.346 -28.719 1.00 34.41 262 GLU A C 1
ATOM 2024 O O . GLU A 1 262 ? -7.700 23.683 -29.375 1.00 34.41 262 GLU A O 1
ATOM 2029 N N . ARG A 1 263 ? -9.857 23.981 -28.797 1.00 35.59 263 ARG A N 1
ATOM 2030 C CA . ARG A 1 263 ? -10.090 25.173 -29.597 1.00 35.59 263 ARG A CA 1
ATOM 2031 C C . ARG A 1 263 ? -9.812 26.389 -28.708 1.00 35.59 263 ARG A C 1
ATOM 2033 O O . ARG A 1 263 ? -10.619 26.651 -27.825 1.00 35.59 263 ARG A O 1
ATOM 2040 N N . THR A 1 264 ? -8.701 27.063 -29.032 1.00 38.81 264 THR A N 1
ATOM 2041 C CA . THR A 1 264 ? -8.271 28.442 -28.689 1.00 38.81 264 THR A CA 1
ATOM 2042 C C . THR A 1 264 ? -8.204 28.834 -27.223 1.00 38.81 264 THR A C 1
ATOM 2044 O O . THR A 1 264 ? -9.278 28.959 -26.601 1.00 38.81 264 THR A O 1
#

Secondary structure (DSSP, 8-state):
-HHHHHHHHHGGG-EEPPTTS----TTTEEEEEHHHHHHHHHHHHHHHHHHHTHHHHHHHHHTSHHHHHHHHHHHSHHHHTSS--TTTTTB-TTSSBPPGGG--GGG-EEEEEHHHHHHHTTT--S-EETBEE---B-HHHHHHHHHHHHHHHHHHHHHHHHH--SHHHHHHHH-SSSS-SS-S-SS---PPP--HHHHHHHHHHHHSS--SPPPPP-GGGGB-TTT-SB---HHHHHHHTTS-S-TT-STT--TT--------

pLDDT: mean 70.76, std 15.97, range [30.3, 92.12]